Protein AF-A0AAE0QLE2-F1 (afdb_monomer)

Sequence (182 aa):
MTWHEALDECAKKGSHLMSIMNLHERTWVSTQVGHNIFWIGLNDIASEGNWEWSDGNVYYPYLEYWRPGQPDNYNDNEDCGQVDGNSEGRWNDEHCTSQRQYICKRDNPNPPVLCDTANWWEQFGSNCYKLHYTLRKSWISARSECLKEGGDLVSIETAEEEQYVLGLDPSHYDLWLGYSTL

Solvent-accessible surface area (backbone atoms only — not comparable to full-atom values): 10699 Å² total; per-residue (Å²): 72,27,49,68,58,42,39,55,55,19,45,78,69,75,30,26,29,29,69,73,88,47,72,65,54,50,51,48,46,35,72,70,43,52,76,44,51,29,34,36,17,40,29,19,77,92,40,87,92,52,66,38,30,76,71,71,54,83,66,55,78,90,70,66,48,54,35,94,77,43,76,67,42,71,88,81,52,25,38,26,27,29,31,30,17,82,59,66,37,21,29,38,51,33,46,44,78,48,74,39,50,66,42,67,38,61,84,67,92,70,67,76,66,77,47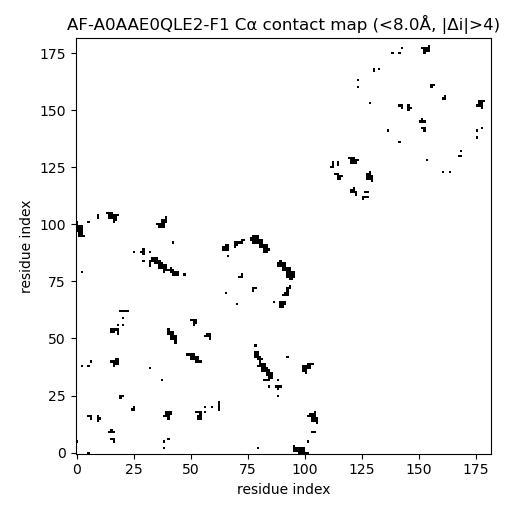,57,55,94,76,60,28,43,71,56,92,72,45,65,46,68,86,81,80,90,65,93,66,55,66,72,57,45,36,55,48,30,46,73,74,76,52,58,45,59,76,77,90,45,74,69,51,44,55,50,59,60,65,70,52,91,77,82,66,96,74,81,62,43,83,68,81,130

Radius of gyration: 23.99 Å; Cα contacts (8 Å, |Δi|>4): 260; chains: 1; bounding box: 46×36×68 Å

Nearest PDB structures (foldseek):
  3kqg-assembly1_B  TM=9.225E-01  e=1.060E-11  Homo sapiens
  5m62-assembly1_A  TM=9.395E-01  e=9.834E-11  Mus musculus
  4zrw-assembly1_A  TM=9.419E-01  e=1.773E-10  Bos taurus
  5k8y-assembly1_B  TM=9.350E-01  e=3.414E-10  Mus musculus
  6jjj-assembly1_F  TM=8.940E-01  e=6.950E-09  Mus musculus

Structure (mmCIF, N/CA/C/O backbone):
data_AF-A0AAE0QLE2-F1
#
_entry.id   AF-A0AAE0QLE2-F1
#
loop_
_atom_site.group_PDB
_atom_site.id
_atom_site.type_symbol
_atom_site.label_atom_id
_atom_site.label_alt_id
_atom_site.label_comp_id
_atom_site.label_asym_id
_atom_site.label_entity_id
_atom_site.label_seq_id
_atom_site.pdbx_PDB_ins_code
_atom_site.Cartn_x
_atom_site.Cartn_y
_atom_site.Cartn_z
_atom_site.occupancy
_atom_site.B_iso_or_equiv
_atom_site.auth_seq_id
_atom_site.auth_comp_id
_atom_site.auth_asym_id
_atom_site.auth_atom_id
_atom_site.pdbx_PDB_model_num
ATOM 1 N N . MET A 1 1 ? 18.228 -6.567 -5.401 1.00 95.12 1 MET A N 1
ATOM 2 C CA . MET A 1 1 ? 17.686 -7.860 -5.858 1.00 95.12 1 MET A CA 1
ATOM 3 C C . MET A 1 1 ? 17.015 -7.641 -7.199 1.00 95.12 1 MET A C 1
ATOM 5 O O . MET A 1 1 ? 16.514 -6.538 -7.429 1.00 95.12 1 MET A O 1
ATOM 9 N N . THR A 1 2 ? 17.036 -8.647 -8.072 1.00 98.75 2 THR A N 1
ATOM 10 C CA . THR A 1 2 ? 16.138 -8.704 -9.236 1.00 98.75 2 THR A CA 1
ATOM 11 C C . THR A 1 2 ? 14.688 -8.796 -8.761 1.00 98.75 2 THR A C 1
ATOM 13 O O . THR A 1 2 ? 14.434 -9.069 -7.582 1.00 98.75 2 THR A O 1
ATOM 16 N N . TRP A 1 3 ? 13.729 -8.569 -9.655 1.00 98.75 3 TRP A N 1
ATOM 17 C CA . TRP A 1 3 ? 12.313 -8.659 -9.296 1.00 98.75 3 TRP A CA 1
ATOM 18 C C . TRP A 1 3 ? 11.933 -10.073 -8.828 1.00 98.75 3 TRP A C 1
ATOM 20 O O . TRP A 1 3 ? 11.324 -10.238 -7.773 1.00 98.75 3 TRP A O 1
ATOM 30 N N . HIS A 1 4 ? 12.401 -11.102 -9.541 1.00 98.75 4 HIS A N 1
ATOM 31 C CA . HIS A 1 4 ? 12.166 -12.508 -9.193 1.00 98.75 4 HIS A CA 1
ATOM 32 C C . HIS A 1 4 ? 12.823 -12.901 -7.858 1.00 98.75 4 HIS A C 1
ATOM 34 O O . HIS A 1 4 ? 12.202 -13.571 -7.039 1.00 98.75 4 HIS A O 1
ATOM 40 N N . GLU A 1 5 ? 14.048 -12.433 -7.588 1.00 98.81 5 GLU A N 1
ATOM 41 C CA . GLU A 1 5 ? 14.698 -12.642 -6.284 1.00 98.81 5 GLU A CA 1
ATOM 42 C C . GLU A 1 5 ? 13.894 -12.000 -5.144 1.00 98.81 5 GLU A C 1
ATOM 44 O O . GLU A 1 5 ? 13.733 -12.596 -4.082 1.00 98.81 5 GLU A O 1
ATOM 49 N N . ALA A 1 6 ? 13.379 -10.786 -5.355 1.00 98.75 6 ALA A N 1
ATOM 50 C CA . ALA A 1 6 ? 12.568 -10.092 -4.361 1.00 98.75 6 ALA A CA 1
ATOM 51 C C . ALA A 1 6 ? 11.218 -10.792 -4.120 1.00 98.75 6 ALA A C 1
ATOM 53 O O . ALA A 1 6 ? 10.787 -10.900 -2.970 1.00 98.75 6 ALA A O 1
ATOM 54 N N . LEU A 1 7 ? 10.587 -11.311 -5.181 1.00 98.62 7 LEU A N 1
ATOM 55 C CA . LEU A 1 7 ? 9.373 -12.126 -5.102 1.00 98.62 7 LEU A CA 1
ATOM 56 C C . LEU A 1 7 ? 9.590 -13.354 -4.205 1.00 98.62 7 LEU A C 1
ATOM 58 O O . LEU A 1 7 ? 8.840 -13.560 -3.246 1.00 98.62 7 LEU A O 1
ATOM 62 N N . ASP A 1 8 ? 10.658 -14.114 -4.461 1.00 98.56 8 ASP A N 1
ATOM 63 C CA . ASP A 1 8 ? 11.021 -15.299 -3.679 1.00 98.56 8 ASP A CA 1
ATOM 64 C C . ASP A 1 8 ? 11.325 -14.956 -2.212 1.00 98.56 8 ASP A C 1
ATOM 66 O O . ASP A 1 8 ? 10.940 -15.688 -1.294 1.00 98.56 8 ASP A O 1
ATOM 70 N N . GLU A 1 9 ? 12.005 -13.836 -1.953 1.00 98.50 9 GLU A N 1
ATOM 71 C CA . GLU A 1 9 ? 12.317 -13.394 -0.591 1.00 98.50 9 GLU A CA 1
ATOM 72 C C . GLU A 1 9 ? 11.073 -12.979 0.203 1.00 98.50 9 GLU A C 1
ATOM 74 O O . GLU A 1 9 ? 10.978 -13.296 1.395 1.00 98.50 9 GLU A O 1
ATOM 79 N N . CYS A 1 10 ? 10.097 -12.320 -0.427 1.00 98.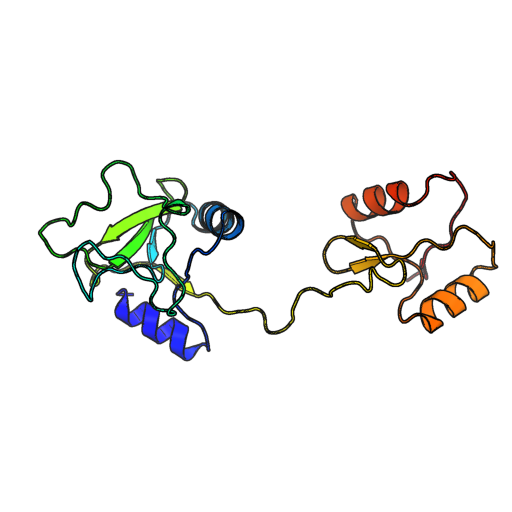50 10 CYS A N 1
ATOM 80 C CA . CYS A 1 10 ? 8.818 -12.041 0.222 1.00 98.50 10 CYS A CA 1
ATOM 81 C C . CYS A 1 10 ? 8.053 -13.340 0.515 1.00 98.50 10 CYS A C 1
ATOM 83 O O . CYS A 1 10 ? 7.562 -13.514 1.639 1.00 98.50 10 CYS A O 1
ATOM 85 N N . ALA A 1 11 ? 8.030 -14.287 -0.429 1.00 98.12 11 ALA A N 1
ATOM 86 C CA . ALA A 1 11 ? 7.369 -15.580 -0.253 1.00 98.12 11 ALA A CA 1
ATOM 87 C C . ALA A 1 11 ? 7.945 -16.368 0.939 1.00 98.12 11 ALA A C 1
ATOM 89 O O . ALA A 1 11 ? 7.193 -16.852 1.790 1.00 98.12 11 ALA A O 1
ATOM 90 N N . LYS A 1 12 ? 9.278 -16.406 1.093 1.00 98.06 12 LYS A N 1
ATOM 91 C CA . LYS A 1 12 ? 9.961 -17.041 2.244 1.00 98.06 12 LYS A CA 1
ATOM 92 C C . LYS A 1 12 ? 9.554 -16.458 3.602 1.00 98.06 12 LYS A C 1
ATOM 94 O O . LYS A 1 12 ? 9.711 -17.124 4.624 1.00 98.06 12 LYS A O 1
ATOM 99 N N . LYS A 1 13 ? 9.042 -15.225 3.635 1.00 95.81 13 LYS A N 1
ATOM 100 C CA . LYS A 1 13 ? 8.588 -14.523 4.850 1.00 95.81 13 LYS A CA 1
ATOM 101 C C . LYS A 1 13 ? 7.077 -14.653 5.091 1.00 95.81 13 LYS A C 1
ATOM 103 O O . LYS A 1 13 ? 6.555 -13.994 5.994 1.00 95.81 13 LYS A O 1
ATOM 108 N N . GLY A 1 14 ? 6.380 -15.487 4.312 1.00 95.62 14 GLY A N 1
ATOM 109 C CA . GLY A 1 14 ? 4.920 -15.613 4.366 1.00 95.62 14 GLY A CA 1
ATOM 110 C C . GLY A 1 14 ? 4.228 -14.322 3.928 1.00 95.62 14 GLY A C 1
ATOM 111 O O . GLY A 1 14 ? 3.314 -13.847 4.599 1.00 95.62 14 GLY A O 1
ATOM 112 N N . SER A 1 15 ? 4.748 -13.700 2.872 1.00 97.56 15 SER A N 1
ATOM 113 C CA . SER A 1 15 ? 4.278 -12.432 2.310 1.00 97.56 15 SER A CA 1
ATOM 114 C C . SER A 1 15 ? 4.430 -12.442 0.788 1.00 97.56 15 SER A C 1
ATOM 116 O O . SER A 1 15 ? 4.961 -13.397 0.228 1.00 97.56 15 SER A O 1
ATOM 118 N N . HIS A 1 16 ? 4.007 -11.374 0.122 1.00 98.56 16 HIS A N 1
ATOM 119 C CA . HIS A 1 16 ? 4.164 -11.187 -1.320 1.00 98.56 16 HIS A CA 1
ATOM 120 C C . HIS A 1 16 ? 4.857 -9.857 -1.609 1.00 98.56 16 HIS A C 1
ATOM 122 O O . HIS A 1 16 ? 4.945 -9.009 -0.720 1.00 98.56 16 HIS A O 1
ATOM 128 N N . LEU A 1 17 ? 5.350 -9.649 -2.832 1.00 98.62 17 LEU A N 1
ATOM 129 C CA . LEU A 1 17 ? 5.678 -8.291 -3.268 1.00 98.62 17 LEU A CA 1
ATOM 130 C C . LEU A 1 17 ? 4.417 -7.422 -3.200 1.00 98.62 17 LEU A C 1
ATOM 132 O O . LEU A 1 17 ? 3.312 -7.893 -3.453 1.00 98.62 17 LEU A O 1
ATOM 136 N N . MET A 1 18 ? 4.579 -6.159 -2.812 1.00 98.31 18 MET A N 1
ATOM 137 C CA . MET A 1 18 ? 3.448 -5.292 -2.502 1.00 98.31 18 MET A CA 1
ATOM 138 C C . MET A 1 18 ? 2.526 -5.075 -3.705 1.00 98.31 18 MET A C 1
ATOM 140 O O . MET A 1 18 ? 2.950 -4.513 -4.712 1.00 98.31 18 MET A O 1
ATOM 144 N N . SER A 1 19 ? 1.252 -5.429 -3.545 1.00 98.25 19 SER A N 1
ATOM 145 C CA . SER A 1 19 ? 0.141 -4.878 -4.321 1.00 98.25 19 SER A CA 1
ATOM 146 C C . SER A 1 19 ? -0.361 -3.568 -3.716 1.00 98.25 19 SER A C 1
ATOM 148 O O . SER A 1 19 ? -0.390 -3.413 -2.489 1.00 98.25 19 SER A O 1
ATOM 150 N N . ILE A 1 20 ? -0.770 -2.625 -4.570 1.00 96.56 20 ILE A N 1
ATOM 151 C CA . ILE A 1 20 ? -1.353 -1.337 -4.163 1.00 96.56 20 ILE A CA 1
ATOM 152 C C . ILE A 1 20 ? -2.853 -1.369 -4.465 1.00 96.56 20 ILE A C 1
ATOM 154 O O . ILE A 1 20 ? -3.281 -1.191 -5.603 1.00 96.56 20 ILE A O 1
ATOM 158 N N . MET A 1 21 ? -3.654 -1.587 -3.424 1.00 94.50 21 MET A N 1
ATOM 159 C CA . MET A 1 21 ? -5.078 -1.926 -3.529 1.00 94.50 21 MET A CA 1
ATOM 160 C C . MET A 1 21 ? -6.022 -0.773 -3.189 1.00 94.50 21 MET A C 1
ATOM 162 O O . MET A 1 21 ? -7.239 -0.906 -3.313 1.00 94.50 21 MET A O 1
ATOM 166 N N . ASN A 1 22 ? -5.492 0.364 -2.739 1.00 89.50 22 ASN A N 1
ATOM 167 C CA . ASN A 1 22 ? -6.272 1.560 -2.437 1.00 89.50 22 ASN A CA 1
ATOM 168 C C . ASN A 1 22 ? -5.382 2.817 -2.357 1.00 89.50 22 ASN A C 1
ATOM 170 O O . ASN A 1 22 ? -4.151 2.752 -2.364 1.00 89.50 22 ASN A O 1
ATOM 174 N N . LEU A 1 23 ? -6.021 3.988 -2.253 1.00 86.69 23 LEU A N 1
ATOM 175 C CA . LEU A 1 23 ? -5.334 5.282 -2.159 1.00 86.69 23 LEU A CA 1
ATOM 176 C C . LEU A 1 23 ? -4.513 5.454 -0.873 1.00 86.69 23 LEU A C 1
ATOM 178 O O . LEU A 1 23 ? -3.542 6.215 -0.878 1.00 86.69 23 LEU A O 1
ATOM 182 N N . HIS A 1 24 ? -4.883 4.765 0.210 1.00 86.50 24 HIS A N 1
ATOM 183 C CA . HIS A 1 24 ? -4.133 4.814 1.461 1.00 86.50 24 HIS A CA 1
ATOM 184 C C . HIS A 1 24 ? -2.786 4.106 1.302 1.00 86.50 24 HIS A C 1
ATOM 186 O O . HIS A 1 24 ? -1.759 4.703 1.596 1.00 86.50 24 HIS A O 1
ATOM 192 N N . GLU A 1 25 ? -2.769 2.899 0.736 1.00 92.31 25 GLU A N 1
ATOM 193 C CA . GLU A 1 25 ? -1.536 2.171 0.419 1.00 92.31 25 GLU A CA 1
ATOM 194 C C . GLU A 1 25 ? -0.654 2.948 -0.561 1.00 92.31 25 GLU A C 1
ATOM 196 O O . GLU A 1 25 ? 0.552 3.053 -0.355 1.00 92.31 25 GLU A O 1
ATOM 201 N N . ARG A 1 26 ? -1.251 3.568 -1.587 1.00 90.56 26 ARG A N 1
ATOM 202 C CA . ARG A 1 26 ? -0.509 4.408 -2.536 1.00 90.56 26 ARG A CA 1
ATOM 203 C C . ARG A 1 26 ? 0.181 5.590 -1.850 1.00 90.56 26 ARG A C 1
ATOM 205 O O . ARG A 1 26 ? 1.351 5.858 -2.103 1.00 90.56 26 ARG A O 1
ATOM 212 N N . THR A 1 27 ? -0.542 6.282 -0.971 1.00 90.00 27 THR A N 1
ATOM 213 C CA . THR A 1 27 ? 0.004 7.399 -0.181 1.00 90.00 27 THR A CA 1
ATOM 214 C C . THR A 1 27 ? 1.035 6.912 0.837 1.00 90.00 27 THR A C 1
ATOM 216 O O . THR A 1 27 ? 2.044 7.568 1.070 1.00 90.00 27 THR A O 1
ATOM 219 N N . TRP A 1 28 ? 0.824 5.737 1.429 1.00 93.44 28 TRP A N 1
ATOM 220 C CA . TRP A 1 28 ? 1.794 5.130 2.329 1.00 93.44 28 TRP A CA 1
ATOM 221 C C . TRP A 1 28 ? 3.122 4.901 1.605 1.00 93.44 28 TRP A C 1
ATOM 223 O O . TRP A 1 28 ? 4.148 5.359 2.100 1.00 93.44 28 TRP A O 1
ATOM 233 N N . VAL A 1 29 ? 3.109 4.321 0.397 1.00 95.44 29 VAL A N 1
ATOM 234 C CA . VAL A 1 29 ? 4.327 4.117 -0.406 1.00 95.44 29 VAL A CA 1
ATOM 235 C C . VAL A 1 29 ? 5.095 5.425 -0.580 1.00 95.44 29 VAL A C 1
ATOM 237 O O . VAL A 1 29 ? 6.277 5.464 -0.244 1.00 95.44 29 VAL A O 1
ATOM 240 N N . SER A 1 30 ? 4.444 6.509 -1.021 1.00 91.50 30 SER A N 1
ATOM 241 C CA . SER A 1 30 ? 5.130 7.790 -1.258 1.00 91.50 30 SER A CA 1
ATOM 242 C C . SER A 1 30 ? 5.794 8.360 0.002 1.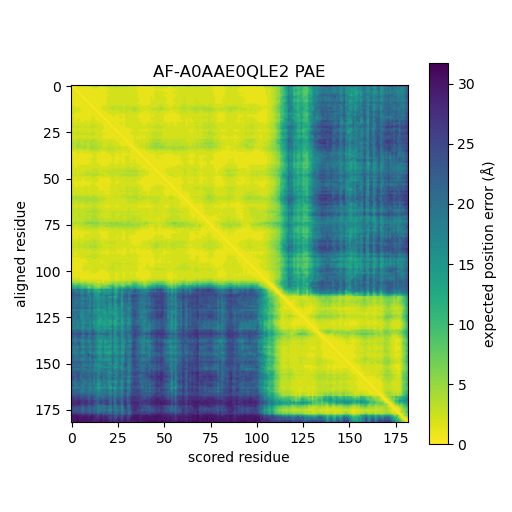00 91.50 30 SER A C 1
ATOM 244 O O . SER A 1 30 ? 6.836 9.004 -0.094 1.00 91.50 30 SER A O 1
ATOM 246 N N . THR A 1 31 ? 5.255 8.065 1.190 1.00 92.62 31 THR A N 1
ATOM 247 C CA . THR A 1 31 ? 5.851 8.485 2.471 1.00 92.62 31 THR A CA 1
ATOM 248 C C . THR A 1 31 ? 7.028 7.621 2.930 1.00 92.62 31 THR A C 1
ATOM 250 O O . THR A 1 31 ? 7.853 8.096 3.707 1.00 92.62 31 THR A O 1
ATOM 253 N N . GLN A 1 32 ? 7.121 6.367 2.474 1.00 94.00 32 GLN A N 1
ATOM 254 C CA . GLN A 1 32 ? 8.140 5.419 2.940 1.00 94.00 32 GLN A CA 1
ATOM 255 C C . GLN A 1 32 ? 9.364 5.335 2.023 1.00 94.00 32 GLN A C 1
ATOM 257 O O . GLN A 1 32 ? 10.463 5.038 2.490 1.00 94.00 32 GLN A O 1
ATOM 262 N N . VAL A 1 33 ? 9.198 5.571 0.718 1.00 95.19 33 VAL A N 1
ATOM 263 C CA . VAL A 1 33 ? 10.262 5.295 -0.266 1.00 95.19 33 VAL A CA 1
ATOM 264 C C . VAL A 1 33 ? 11.371 6.353 -0.313 1.00 95.19 33 VAL A C 1
ATOM 266 O O . VAL A 1 33 ? 12.467 6.074 -0.808 1.00 95.19 33 VAL A O 1
ATOM 269 N N . GLY A 1 34 ? 11.134 7.554 0.228 1.00 94.94 34 GLY A N 1
ATOM 270 C CA . GLY A 1 34 ? 12.105 8.651 0.198 1.00 94.94 34 GLY A CA 1
ATOM 271 C C . GLY A 1 34 ? 12.559 8.964 -1.233 1.00 94.94 34 GLY A C 1
ATOM 272 O O . GLY A 1 34 ? 11.730 9.221 -2.093 1.00 94.94 34 GLY A O 1
ATOM 273 N N . HIS A 1 35 ? 13.869 8.905 -1.492 1.00 95.75 35 HIS A N 1
ATOM 274 C CA . HIS A 1 35 ? 14.471 9.109 -2.822 1.00 95.75 35 HIS A CA 1
ATOM 275 C C . HIS A 1 35 ? 14.905 7.805 -3.516 1.00 95.75 35 HIS A C 1
ATOM 277 O O . HIS A 1 35 ? 15.617 7.847 -4.521 1.00 95.75 35 HIS A O 1
ATOM 283 N N . ASN A 1 36 ? 14.536 6.648 -2.965 1.00 97.88 36 ASN A N 1
ATOM 284 C CA . ASN A 1 36 ? 14.970 5.349 -3.471 1.00 97.88 36 ASN A CA 1
ATOM 285 C C . ASN A 1 36 ? 13.919 4.713 -4.392 1.00 97.88 36 ASN A C 1
ATOM 287 O O . ASN A 1 36 ? 12.773 5.158 -4.458 1.00 97.88 36 ASN A O 1
ATOM 291 N N . ILE A 1 37 ? 14.320 3.645 -5.084 1.00 98.31 37 ILE A N 1
ATOM 292 C CA . ILE A 1 37 ? 13.478 2.899 -6.024 1.00 98.31 37 ILE A CA 1
ATOM 293 C C . ILE A 1 37 ? 13.262 1.482 -5.492 1.00 98.31 37 ILE A C 1
ATOM 295 O O . ILE A 1 37 ? 14.225 0.801 -5.116 1.00 98.31 37 ILE A O 1
ATOM 299 N N . PHE A 1 38 ? 12.006 1.037 -5.474 1.00 98.75 38 PHE A N 1
ATOM 300 C CA . PHE A 1 38 ? 11.627 -0.266 -4.933 1.00 98.75 38 PHE A CA 1
ATOM 301 C C . PHE A 1 38 ? 10.803 -1.083 -5.921 1.00 98.75 38 PHE A C 1
ATOM 303 O O . PHE A 1 38 ? 9.892 -0.557 -6.552 1.00 98.75 38 PHE A O 1
ATOM 310 N N . TRP A 1 39 ? 11.057 -2.388 -5.975 1.00 98.88 39 TRP A N 1
ATOM 311 C CA . TRP A 1 39 ? 10.152 -3.348 -6.590 1.00 98.88 39 TRP A CA 1
ATOM 312 C C . TRP A 1 39 ? 8.833 -3.444 -5.824 1.00 98.88 39 TRP A C 1
ATOM 314 O O . TRP A 1 39 ? 8.815 -3.503 -4.587 1.00 98.88 39 TRP A O 1
ATOM 324 N N . ILE A 1 40 ? 7.750 -3.514 -6.594 1.00 98.75 40 ILE A N 1
ATOM 325 C CA . ILE A 1 40 ? 6.396 -3.865 -6.161 1.00 98.75 40 ILE A CA 1
ATOM 326 C C . ILE A 1 40 ? 5.933 -5.105 -6.935 1.00 98.75 40 ILE A C 1
ATOM 328 O O . ILE A 1 40 ? 6.626 -5.580 -7.829 1.00 98.75 40 ILE A O 1
ATOM 332 N N . GLY A 1 41 ? 4.775 -5.664 -6.589 1.00 98.69 41 GLY A N 1
ATOM 333 C CA . GLY A 1 41 ? 4.277 -6.901 -7.203 1.00 98.69 41 GLY A CA 1
ATOM 334 C C . GLY A 1 41 ? 3.709 -6.731 -8.613 1.00 98.69 41 GLY A C 1
ATOM 335 O O . GLY A 1 41 ? 3.189 -7.697 -9.159 1.00 98.69 41 GLY A O 1
ATOM 336 N N . LEU A 1 42 ? 3.749 -5.520 -9.170 1.00 98.75 42 LEU A N 1
ATOM 337 C CA . LEU A 1 42 ? 3.177 -5.190 -10.472 1.00 98.75 42 LEU A CA 1
ATOM 338 C C . LEU A 1 42 ? 4.064 -5.748 -11.589 1.00 98.75 42 LEU A C 1
ATOM 340 O O . LEU A 1 42 ? 5.281 -5.587 -11.520 1.00 98.75 42 LEU A O 1
ATOM 344 N N . ASN A 1 43 ? 3.477 -6.400 -12.586 1.00 98.75 43 ASN A N 1
ATOM 345 C CA . ASN A 1 43 ? 4.194 -6.974 -13.727 1.00 98.75 43 ASN A CA 1
ATOM 346 C C . ASN A 1 43 ? 3.240 -7.215 -14.906 1.00 98.75 43 ASN A C 1
ATOM 348 O O . ASN A 1 43 ? 2.035 -7.317 -14.689 1.00 98.75 43 ASN A O 1
ATOM 352 N N . ASP A 1 44 ? 3.768 -7.355 -16.111 1.00 98.50 44 ASP A N 1
ATOM 353 C CA . ASP A 1 44 ? 3.044 -7.797 -17.311 1.00 98.50 44 ASP A CA 1
ATOM 354 C C . ASP A 1 44 ? 3.800 -8.914 -18.063 1.00 98.50 44 ASP A C 1
ATOM 356 O O . ASP A 1 44 ? 3.539 -9.199 -19.229 1.00 98.50 44 ASP A O 1
ATOM 360 N N . ILE A 1 45 ? 4.652 -9.652 -17.336 1.00 98.38 45 ILE A N 1
ATOM 361 C CA . ILE A 1 45 ? 5.474 -10.786 -17.807 1.00 98.38 45 ILE A CA 1
ATOM 362 C C . ILE A 1 45 ? 4.667 -11.808 -18.624 1.00 98.38 45 ILE A C 1
ATOM 364 O O . ILE A 1 45 ? 5.175 -12.411 -19.572 1.00 98.38 45 ILE A O 1
ATOM 368 N N . ALA A 1 46 ? 3.418 -12.070 -18.230 1.00 97.50 46 ALA A N 1
ATOM 369 C CA . ALA A 1 46 ? 2.569 -13.049 -18.905 1.00 97.50 46 ALA A CA 1
ATOM 370 C C . ALA A 1 46 ? 2.084 -12.564 -20.282 1.00 97.50 46 ALA A C 1
ATOM 372 O O . ALA A 1 46 ? 1.854 -13.379 -21.181 1.00 97.50 46 ALA A O 1
ATOM 373 N N . SER A 1 47 ? 1.884 -11.256 -20.435 1.00 97.38 47 SER A N 1
ATOM 374 C CA . SER A 1 47 ? 1.425 -10.627 -21.664 1.00 97.38 47 SER A CA 1
ATOM 375 C C . SER A 1 47 ? 1.656 -9.122 -21.597 1.00 97.38 47 SER A C 1
ATOM 377 O O . SER A 1 47 ? 0.918 -8.430 -20.902 1.00 97.38 47 SER A O 1
ATOM 379 N N . GLU A 1 48 ? 2.556 -8.637 -22.445 1.00 97.44 48 GLU A N 1
ATOM 380 C CA . GLU A 1 48 ? 2.834 -7.216 -22.667 1.00 97.44 48 GLU A CA 1
ATOM 381 C C . GLU A 1 48 ? 1.570 -6.338 -22.651 1.00 97.44 48 GLU A C 1
ATOM 383 O O . GLU A 1 48 ? 0.591 -6.615 -23.362 1.00 97.44 48 GLU A O 1
ATOM 388 N N . GLY A 1 49 ? 1.594 -5.284 -21.834 1.00 95.56 49 GLY A N 1
ATOM 389 C CA . GLY A 1 49 ? 0.506 -4.321 -21.671 1.00 95.56 49 GLY A CA 1
ATOM 390 C C . GLY A 1 49 ? -0.672 -4.803 -20.815 1.00 95.56 49 GLY A C 1
ATOM 391 O O . GLY A 1 49 ? -1.572 -4.009 -20.526 1.00 95.56 49 GLY A O 1
ATOM 392 N N . ASN A 1 50 ? -0.687 -6.068 -20.379 1.00 97.12 50 ASN A N 1
ATOM 393 C CA . ASN A 1 50 ? -1.682 -6.610 -19.453 1.00 97.12 50 ASN A CA 1
ATOM 394 C C . ASN A 1 50 ? -1.092 -6.724 -18.043 1.00 97.12 50 ASN A C 1
ATOM 396 O O . ASN A 1 50 ? -0.643 -7.783 -17.613 1.00 97.12 50 ASN A O 1
ATOM 400 N N . TRP A 1 51 ? -1.146 -5.609 -17.319 1.00 98.19 51 TRP A N 1
ATOM 401 C CA . TRP A 1 51 ? -0.616 -5.485 -15.965 1.00 98.19 51 TRP A CA 1
ATOM 40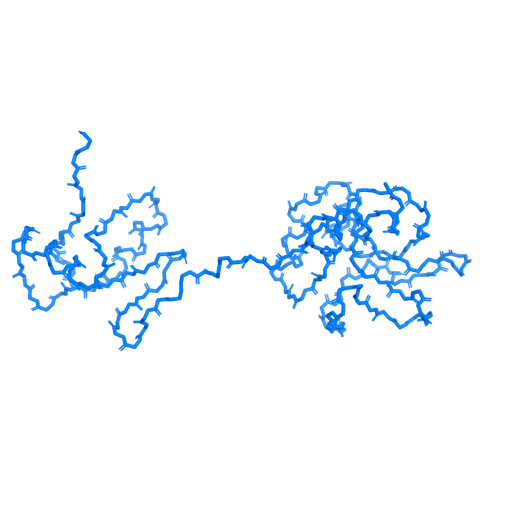2 C C . TRP A 1 51 ? -1.409 -6.283 -14.921 1.00 98.19 51 TRP A C 1
ATOM 404 O O . TRP A 1 51 ? -2.633 -6.169 -14.813 1.00 98.19 51 TRP A O 1
ATOM 414 N N . GLU A 1 52 ? -0.689 -7.031 -14.089 1.00 98.38 52 GLU A N 1
ATOM 415 C CA . GLU A 1 52 ? -1.223 -7.838 -12.995 1.00 98.38 52 GLU A CA 1
ATOM 416 C C . GLU A 1 52 ? -0.354 -7.772 -11.727 1.00 98.38 52 GLU A C 1
ATOM 418 O O . GLU A 1 52 ? 0.826 -7.410 -11.749 1.00 98.38 52 GLU A O 1
ATOM 423 N N . TRP A 1 53 ? -0.955 -8.119 -10.586 1.00 98.62 53 TRP A N 1
ATOM 424 C CA . TRP A 1 53 ? -0.247 -8.244 -9.314 1.00 98.62 53 TRP A CA 1
ATOM 425 C C . TRP A 1 53 ? 0.178 -9.694 -9.075 1.00 98.62 53 TRP A C 1
ATOM 427 O O . TRP A 1 53 ? -0.634 -10.614 -9.159 1.00 98.62 53 TRP A O 1
ATOM 437 N N . SER A 1 54 ? 1.435 -9.901 -8.687 1.00 98.50 54 SER A N 1
ATOM 438 C CA . SER A 1 54 ? 2.008 -11.231 -8.438 1.00 98.50 54 SER A CA 1
ATOM 439 C C . SER A 1 54 ? 1.412 -11.981 -7.240 1.00 98.50 54 SER A C 1
ATOM 441 O O . SER A 1 54 ? 1.629 -13.183 -7.091 1.00 98.50 54 SER A O 1
ATOM 443 N N . ASP A 1 55 ? 0.651 -11.297 -6.384 1.00 97.62 55 ASP A N 1
ATOM 444 C CA . ASP A 1 55 ? -0.111 -11.894 -5.282 1.00 97.62 55 ASP A CA 1
ATOM 445 C C . ASP A 1 55 ? -1.529 -12.338 -5.692 1.00 97.62 55 ASP A C 1
ATOM 447 O O . ASP A 1 55 ? -2.277 -12.857 -4.863 1.00 97.62 55 ASP A O 1
ATOM 451 N N . GLY A 1 56 ? -1.900 -12.158 -6.965 1.00 97.31 56 GLY A N 1
ATOM 452 C CA . GLY A 1 56 ? -3.208 -12.520 -7.509 1.00 97.31 56 GLY A CA 1
ATOM 453 C C . GLY A 1 56 ? -4.321 -11.518 -7.200 1.00 97.31 56 GLY A C 1
ATOM 454 O O . GLY A 1 56 ? -5.480 -11.780 -7.530 1.00 97.31 56 GLY A O 1
ATOM 455 N N . ASN A 1 57 ? -4.011 -10.376 -6.576 1.00 96.81 57 ASN A N 1
ATOM 456 C CA . ASN A 1 57 ? -4.994 -9.319 -6.395 1.00 96.81 57 ASN A CA 1
ATOM 457 C C . ASN A 1 57 ? -5.410 -8.688 -7.730 1.00 96.81 57 ASN A C 1
ATOM 459 O O . ASN A 1 57 ? -4.654 -8.630 -8.699 1.00 96.81 57 ASN A O 1
ATOM 463 N N . VAL A 1 58 ? -6.635 -8.159 -7.763 1.00 95.62 58 VAL A N 1
ATOM 464 C CA . VAL A 1 58 ? -7.190 -7.516 -8.960 1.00 95.62 58 VAL A CA 1
ATOM 465 C C . VAL A 1 58 ? -6.436 -6.220 -9.268 1.00 95.62 58 VAL A C 1
ATOM 467 O O . VAL A 1 58 ? -6.331 -5.336 -8.415 1.00 95.62 58 VAL A O 1
ATOM 470 N N . TYR A 1 59 ? -5.957 -6.079 -10.504 1.00 95.81 59 TYR A N 1
ATOM 471 C CA . TYR A 1 59 ? -5.449 -4.809 -11.012 1.00 95.81 59 TYR A CA 1
ATOM 472 C C . TYR A 1 59 ? -6.612 -3.864 -11.333 1.00 95.81 59 TYR A C 1
ATOM 474 O O . TYR A 1 59 ? -7.500 -4.189 -12.123 1.00 95.81 59 TYR A O 1
ATOM 482 N N . TYR A 1 60 ? -6.620 -2.689 -10.705 1.00 91.75 60 TYR A N 1
ATOM 483 C CA . TYR A 1 60 ? -7.658 -1.679 -10.890 1.00 91.75 60 TYR A CA 1
ATOM 484 C C . TYR A 1 60 ? -7.087 -0.455 -11.618 1.00 91.75 60 TYR A C 1
ATOM 486 O O . TYR A 1 60 ? -6.377 0.327 -10.982 1.00 91.75 60 TYR A O 1
ATOM 494 N N . PRO A 1 61 ? -7.456 -0.207 -12.891 1.00 89.88 61 PRO A N 1
ATOM 495 C CA . PRO A 1 61 ? -6.896 0.900 -13.673 1.00 89.88 61 PRO A CA 1
ATOM 496 C C . PRO A 1 61 ? -7.059 2.289 -13.035 1.00 89.88 61 PRO A C 1
ATOM 498 O O . PRO A 1 61 ? -6.226 3.171 -13.188 1.00 89.88 61 PRO A O 1
ATOM 501 N N . TYR A 1 62 ? -8.111 2.507 -12.238 1.00 87.69 62 TYR A N 1
ATOM 502 C CA . TYR A 1 62 ? -8.315 3.794 -11.558 1.00 87.69 62 TYR A CA 1
ATOM 503 C C . TYR A 1 62 ? -7.318 4.061 -10.410 1.00 87.69 62 TYR A C 1
ATOM 505 O O . TYR A 1 62 ? -7.243 5.191 -9.921 1.00 87.69 62 TYR A O 1
ATOM 513 N N . LEU A 1 63 ? -6.590 3.040 -9.938 1.00 91.00 63 LEU A N 1
ATOM 514 C CA . LEU A 1 63 ? -5.536 3.181 -8.926 1.00 91.00 63 LEU A CA 1
ATOM 515 C C . LEU A 1 63 ? -4.160 3.452 -9.533 1.00 91.00 63 LEU A C 1
ATOM 517 O O . LEU A 1 63 ? -3.240 3.771 -8.772 1.00 91.00 63 LEU A O 1
ATOM 521 N N . GLU A 1 64 ? -4.040 3.365 -10.860 1.00 94.69 64 GLU A N 1
ATOM 522 C CA . GLU A 1 64 ? -2.802 3.603 -11.588 1.00 94.69 64 GLU A CA 1
ATOM 523 C C . GLU A 1 64 ? -2.104 4.881 -11.143 1.00 94.69 64 GLU A C 1
ATOM 525 O O . GLU A 1 64 ? -2.719 5.913 -10.835 1.00 94.69 64 GLU A O 1
ATOM 530 N N . TYR A 1 65 ? -0.781 4.788 -11.075 1.00 97.00 65 TYR A N 1
ATOM 531 C CA . TYR A 1 65 ? 0.054 5.894 -10.642 1.00 97.00 65 TYR A CA 1
ATOM 532 C C . TYR A 1 65 ? 1.377 5.940 -11.390 1.00 97.00 65 TYR A C 1
ATOM 534 O O . TYR A 1 65 ? 2.417 6.249 -10.816 1.00 97.00 65 TYR A O 1
ATOM 542 N N . TRP A 1 66 ? 1.332 5.630 -12.681 1.00 98.06 66 TRP A N 1
ATOM 543 C CA . TRP A 1 66 ? 2.472 5.723 -13.580 1.00 98.06 66 TRP A CA 1
ATOM 544 C C . TRP A 1 66 ? 3.083 7.125 -13.598 1.00 98.06 66 TRP A C 1
ATOM 546 O O . TRP A 1 66 ? 2.402 8.150 -13.459 1.00 98.06 66 TRP A O 1
ATOM 556 N N . ARG A 1 67 ? 4.403 7.179 -13.762 1.00 97.69 67 ARG A N 1
ATOM 557 C CA . ARG A 1 67 ? 5.109 8.419 -14.086 1.00 97.69 67 ARG A CA 1
ATOM 558 C C . ARG A 1 67 ? 4.645 8.917 -15.459 1.00 97.69 67 ARG A C 1
ATOM 560 O O . ARG A 1 67 ? 4.255 8.110 -16.298 1.00 97.69 67 ARG A O 1
ATOM 567 N N . PRO A 1 68 ? 4.693 10.233 -15.726 1.00 97.38 68 PRO A N 1
ATOM 568 C CA . PRO A 1 68 ? 4.426 10.734 -17.067 1.00 97.38 68 PRO A CA 1
ATOM 569 C C . PRO A 1 68 ? 5.318 10.032 -18.097 1.00 97.38 68 PRO A C 1
ATOM 571 O O . PRO A 1 68 ? 6.539 10.071 -17.968 1.00 97.38 68 PRO A O 1
ATOM 574 N N . GLY A 1 69 ? 4.698 9.413 -19.101 1.00 96.69 69 GLY A N 1
ATOM 575 C CA . GLY A 1 69 ? 5.391 8.651 -20.139 1.00 96.69 69 GLY A CA 1
ATOM 576 C C . GLY A 1 69 ? 5.480 7.148 -19.886 1.00 96.69 69 GLY A C 1
ATOM 577 O O . GLY A 1 69 ? 5.839 6.459 -20.823 1.00 96.69 69 GLY A O 1
ATOM 578 N N . GLN A 1 70 ? 5.107 6.663 -18.695 1.00 97.75 70 GLN A N 1
ATOM 579 C CA . GLN A 1 70 ? 5.128 5.240 -18.353 1.00 97.75 70 GLN A CA 1
ATOM 580 C C . GLN A 1 70 ? 3.741 4.578 -18.428 1.00 97.75 70 GLN A C 1
ATOM 582 O O . GLN A 1 70 ? 2.733 5.276 -18.248 1.00 97.75 70 GLN A O 1
ATOM 587 N N . PRO A 1 71 ? 3.679 3.247 -18.625 1.00 97.31 71 PRO A N 1
ATOM 588 C CA . PRO A 1 71 ? 4.804 2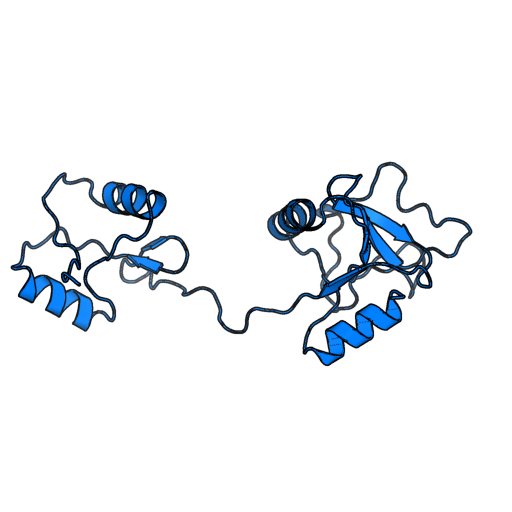.365 -18.975 1.00 97.31 71 PRO A CA 1
ATOM 589 C C . PRO A 1 71 ? 5.286 2.585 -20.421 1.00 97.31 71 PRO A C 1
ATOM 591 O O . PRO A 1 71 ? 4.465 2.885 -21.294 1.00 97.31 71 PRO A O 1
ATOM 594 N N . ASP A 1 72 ? 6.595 2.508 -20.664 1.00 97.38 72 ASP A N 1
ATOM 595 C CA . ASP A 1 72 ? 7.231 2.818 -21.957 1.00 97.38 72 ASP A CA 1
ATOM 596 C C . ASP A 1 72 ? 7.885 1.612 -22.640 1.00 97.38 72 ASP A C 1
ATOM 598 O O . ASP A 1 72 ? 8.269 1.714 -23.812 1.00 97.38 72 ASP A O 1
ATOM 602 N N . ASN A 1 73 ? 7.939 0.480 -21.939 1.00 97.00 73 ASN A N 1
ATOM 603 C CA . ASN A 1 73 ? 8.540 -0.771 -22.352 1.00 97.00 73 ASN A CA 1
ATOM 604 C C . ASN A 1 73 ? 9.917 -0.588 -23.009 1.00 97.00 73 ASN A C 1
ATOM 606 O O . ASN A 1 73 ? 10.149 -0.971 -24.164 1.00 97.00 73 ASN A O 1
ATOM 610 N N . TYR A 1 74 ? 10.853 0.059 -22.311 1.00 96.00 74 TYR A N 1
ATOM 611 C CA . TYR A 1 74 ? 12.132 0.423 -22.909 1.00 96.00 74 TYR A CA 1
ATOM 612 C C . TYR A 1 74 ? 12.927 -0.792 -23.439 1.00 96.00 74 TYR A C 1
ATOM 614 O O . TYR A 1 74 ? 13.417 -1.646 -22.694 1.00 96.00 74 TYR A O 1
ATOM 622 N N . ASN A 1 75 ? 13.169 -0.794 -24.757 1.00 95.44 75 ASN A N 1
ATOM 623 C CA . ASN A 1 75 ? 13.761 -1.895 -25.538 1.00 95.44 75 ASN A CA 1
ATOM 624 C C . ASN A 1 75 ? 12.915 -3.179 -25.605 1.00 95.44 75 ASN A C 1
ATOM 626 O O . ASN A 1 75 ? 13.496 -4.252 -25.786 1.00 95.44 75 ASN A O 1
ATOM 630 N N . ASP A 1 76 ? 11.591 -3.074 -25.486 1.00 95.31 76 ASP A N 1
ATOM 631 C CA . ASP A 1 76 ? 10.662 -4.209 -25.548 1.00 95.31 76 ASP A CA 1
ATOM 632 C C . ASP A 1 76 ? 11.009 -5.303 -24.504 1.00 95.31 76 ASP A C 1
ATOM 634 O O . ASP A 1 76 ? 11.038 -6.493 -24.830 1.00 95.31 76 ASP A O 1
ATOM 638 N N . ASN A 1 77 ? 11.415 -4.900 -23.289 1.00 96.25 77 ASN A N 1
ATOM 639 C CA . ASN A 1 77 ? 11.928 -5.799 -22.244 1.00 96.25 77 ASN A CA 1
ATOM 640 C C . ASN A 1 77 ? 11.764 -5.254 -20.801 1.00 96.25 77 ASN A C 1
ATOM 642 O O . ASN A 1 77 ? 12.580 -5.563 -19.922 1.00 96.25 77 ASN A O 1
ATOM 646 N N . GLU A 1 78 ? 10.770 -4.403 -20.543 1.00 98.00 78 GLU A N 1
ATOM 647 C CA . GLU A 1 78 ? 10.474 -3.879 -19.203 1.00 98.00 78 GLU A CA 1
ATOM 648 C C . GLU A 1 78 ? 9.187 -4.464 -18.626 1.00 98.00 78 GLU A C 1
ATOM 650 O O . GLU A 1 78 ? 8.162 -3.808 -18.583 1.00 98.00 78 GLU A O 1
ATOM 655 N N . ASP A 1 79 ? 9.259 -5.690 -18.106 1.00 98.56 79 ASP A N 1
ATOM 656 C CA . ASP A 1 79 ? 8.043 -6.397 -17.675 1.00 98.56 79 ASP A CA 1
ATOM 657 C C . ASP A 1 79 ? 7.710 -6.258 -16.171 1.00 98.56 79 ASP A C 1
ATOM 659 O O . ASP A 1 79 ? 6.789 -6.896 -15.649 1.00 98.56 79 ASP A O 1
ATOM 663 N N . CYS A 1 80 ? 8.512 -5.504 -15.406 1.00 98.81 80 CYS A N 1
ATOM 664 C CA . CYS A 1 80 ? 8.436 -5.466 -13.941 1.00 98.81 80 CYS A CA 1
ATOM 665 C C . CYS A 1 80 ? 8.240 -4.053 -13.386 1.00 98.81 80 CYS A C 1
ATOM 667 O O . CYS A 1 80 ? 9.048 -3.157 -13.604 1.00 98.81 80 CYS A O 1
ATOM 669 N N . GLY A 1 81 ? 7.206 -3.861 -12.568 1.00 98.56 81 GLY A N 1
ATOM 670 C CA . GLY A 1 81 ? 6.868 -2.571 -11.978 1.00 98.56 81 GLY A CA 1
ATOM 671 C C . GLY A 1 81 ? 7.701 -2.213 -10.743 1.00 98.56 81 GLY A C 1
ATOM 672 O O . GLY A 1 81 ? 7.820 -2.980 -9.781 1.00 98.56 81 GLY A O 1
ATOM 673 N N . GLN A 1 82 ? 8.215 -0.986 -10.726 1.00 98.62 82 GLN A N 1
ATOM 674 C CA . GLN A 1 82 ? 8.881 -0.341 -9.594 1.00 98.62 82 GLN A CA 1
ATOM 675 C C . GLN A 1 82 ? 8.181 0.964 -9.199 1.00 98.62 82 GLN A C 1
ATOM 677 O O . GLN A 1 82 ? 7.532 1.616 -10.012 1.00 98.62 82 GLN A O 1
ATOM 682 N N . VAL A 1 83 ? 8.359 1.379 -7.946 1.00 98.44 83 VAL A N 1
ATOM 683 C CA . VAL A 1 83 ? 7.998 2.716 -7.449 1.00 98.44 83 VAL A CA 1
ATOM 684 C C . VAL A 1 83 ? 9.253 3.579 -7.364 1.00 98.44 83 VAL A C 1
ATOM 686 O O . VAL A 1 83 ? 10.266 3.144 -6.814 1.00 98.44 83 VAL A O 1
ATOM 689 N N . ASP A 1 84 ? 9.192 4.805 -7.883 1.00 97.88 84 ASP A N 1
ATOM 690 C CA . ASP A 1 84 ? 10.299 5.766 -7.852 1.00 97.88 84 ASP A CA 1
ATOM 691 C C . ASP A 1 84 ? 10.034 6.882 -6.835 1.00 97.88 84 ASP A C 1
ATOM 693 O O . ASP A 1 84 ? 9.150 7.728 -7.013 1.00 97.88 84 ASP A O 1
ATOM 697 N N . GLY A 1 85 ? 10.832 6.910 -5.767 1.00 96.44 85 GLY A N 1
ATOM 698 C CA . GLY A 1 85 ? 10.747 7.927 -4.726 1.00 96.44 85 GLY A CA 1
ATOM 699 C C . GLY A 1 85 ? 11.040 9.351 -5.207 1.00 96.44 85 GLY A C 1
ATOM 700 O O . GLY A 1 85 ? 10.391 10.291 -4.750 1.00 96.44 85 GLY A O 1
ATOM 701 N N . ASN A 1 86 ? 11.911 9.537 -6.208 1.00 96.38 86 ASN A N 1
ATOM 702 C CA . ASN A 1 86 ? 12.147 10.867 -6.795 1.00 96.38 86 ASN A CA 1
ATOM 703 C C . ASN A 1 86 ? 10.949 11.383 -7.600 1.00 96.38 86 ASN A C 1
ATOM 705 O O . ASN A 1 86 ? 10.880 12.570 -7.912 1.00 96.38 86 ASN A O 1
ATOM 709 N N . SER A 1 87 ? 10.001 10.498 -7.901 1.00 96.94 87 SER A N 1
ATOM 710 C CA . SER A 1 87 ? 8.764 10.799 -8.609 1.00 96.94 87 SER A CA 1
ATOM 711 C C . SER A 1 87 ? 7.535 10.683 -7.699 1.00 96.94 87 SER A C 1
ATOM 713 O O . SER A 1 87 ? 6.437 10.417 -8.189 1.00 96.94 87 SER A O 1
ATOM 715 N N . GLU A 1 88 ? 7.706 10.890 -6.387 1.00 95.19 88 GLU A N 1
ATOM 716 C CA . GLU A 1 88 ? 6.641 10.841 -5.369 1.00 95.19 88 GLU A CA 1
ATOM 717 C C . GLU A 1 88 ? 5.961 9.461 -5.266 1.00 95.19 88 GLU A C 1
ATOM 719 O O . GLU A 1 88 ? 4.763 9.363 -5.000 1.00 95.19 88 GLU A O 1
ATOM 724 N N . GLY A 1 89 ? 6.711 8.379 -5.510 1.00 96.44 89 GLY A N 1
ATOM 725 C CA . GLY A 1 89 ? 6.200 7.005 -5.480 1.00 96.44 89 GLY A CA 1
ATOM 726 C C . GLY A 1 89 ? 5.423 6.593 -6.735 1.00 96.44 89 GLY A C 1
ATOM 727 O O . GLY A 1 89 ? 4.743 5.566 -6.712 1.00 96.44 89 GLY A O 1
ATOM 728 N N . ARG A 1 90 ? 5.500 7.379 -7.819 1.00 98.12 90 ARG A N 1
ATOM 729 C CA . ARG A 1 90 ? 4.934 7.001 -9.122 1.00 98.12 90 ARG A CA 1
ATOM 730 C C . ARG A 1 90 ? 5.650 5.792 -9.722 1.00 98.12 90 ARG A C 1
ATOM 732 O O . ARG A 1 90 ? 6.821 5.542 -9.435 1.00 98.12 90 ARG A O 1
ATOM 739 N N . TRP A 1 91 ? 4.921 5.051 -10.544 1.00 98.44 91 TRP A N 1
ATOM 740 C CA . TRP A 1 91 ? 5.332 3.758 -11.073 1.00 98.44 91 TRP A CA 1
ATOM 741 C C . TRP A 1 91 ? 6.126 3.893 -12.371 1.00 98.44 91 TRP A C 1
ATOM 743 O O . TRP A 1 91 ? 5.942 4.843 -13.134 1.00 98.44 91 TRP A O 1
ATOM 753 N N . ASN A 1 92 ? 6.997 2.925 -12.605 1.00 98.50 92 ASN A N 1
ATOM 754 C CA . ASN A 1 92 ? 7.802 2.748 -13.807 1.00 98.50 92 ASN A CA 1
ATOM 755 C C . ASN A 1 92 ? 7.874 1.243 -14.053 1.00 98.50 92 ASN A C 1
ATOM 757 O O . ASN A 1 92 ? 8.053 0.492 -13.097 1.00 98.50 92 ASN A O 1
ATOM 761 N N . ASP A 1 93 ? 7.714 0.803 -15.280 1.00 98.38 93 ASP A N 1
ATOM 762 C CA . ASP A 1 93 ? 8.116 -0.523 -15.727 1.00 98.38 93 ASP A CA 1
ATOM 763 C C . ASP A 1 93 ? 9.636 -0.558 -15.898 1.00 98.38 93 ASP A C 1
ATOM 765 O O . ASP A 1 93 ? 10.274 0.473 -16.059 1.00 98.38 93 ASP A O 1
ATOM 769 N N . GLU A 1 94 ? 10.271 -1.699 -15.673 1.00 98.50 94 GLU A N 1
ATOM 770 C CA . GLU A 1 94 ? 11.726 -1.808 -15.696 1.00 98.50 94 GLU A CA 1
ATOM 771 C C . GLU A 1 94 ? 12.154 -3.242 -16.009 1.00 98.50 94 GLU A C 1
ATOM 773 O O . GLU A 1 94 ? 11.463 -4.205 -15.666 1.00 98.50 94 GLU A O 1
ATOM 778 N N . HIS A 1 95 ? 13.345 -3.394 -16.598 1.00 98.62 95 HIS A N 1
ATOM 779 C CA . HIS A 1 95 ? 13.980 -4.692 -16.841 1.00 98.62 95 HIS A CA 1
ATOM 780 C C . HIS A 1 95 ? 13.983 -5.513 -15.547 1.00 98.62 95 HIS A C 1
ATOM 782 O O . HIS A 1 95 ? 14.662 -5.156 -14.584 1.00 98.62 95 HIS A O 1
ATOM 788 N N . CYS A 1 96 ? 13.305 -6.661 -15.504 1.00 98.69 96 CYS A N 1
ATOM 789 C CA . CYS A 1 96 ? 13.173 -7.469 -14.280 1.00 98.69 96 CYS A CA 1
ATOM 790 C C . CYS A 1 96 ? 14.517 -7.891 -13.642 1.00 98.69 96 CYS A C 1
ATOM 792 O O . CYS A 1 96 ? 14.579 -8.247 -12.461 1.00 98.69 96 CYS A O 1
ATOM 794 N N . THR A 1 97 ? 15.610 -7.863 -14.413 1.00 98.44 97 THR A N 1
ATOM 795 C CA . THR A 1 97 ? 16.986 -8.148 -13.973 1.00 98.44 97 THR A CA 1
ATOM 796 C C . THR A 1 97 ? 17.673 -6.981 -13.259 1.00 98.44 97 THR A C 1
ATOM 798 O O . THR A 1 97 ? 18.740 -7.167 -12.667 1.00 98.44 97 THR A O 1
ATOM 801 N N . SER A 1 98 ? 17.092 -5.781 -13.303 1.00 98.50 98 SER A N 1
ATOM 802 C CA . SER A 1 98 ? 17.588 -4.603 -12.598 1.00 98.50 98 SER A CA 1
ATOM 803 C C . SER A 1 98 ? 17.653 -4.853 -11.089 1.00 98.50 98 SER A C 1
ATOM 805 O O . SER A 1 98 ? 16.806 -5.508 -10.483 1.00 98.50 98 SER A O 1
ATOM 807 N N . GLN A 1 99 ? 18.690 -4.319 -10.448 1.00 98.38 99 GLN A N 1
ATOM 808 C CA . GLN A 1 99 ? 18.866 -4.446 -9.005 1.00 98.38 99 GLN A CA 1
ATOM 809 C C . GLN A 1 99 ? 18.174 -3.280 -8.301 1.00 98.38 99 GLN A C 1
ATOM 811 O O . GLN A 1 99 ? 18.571 -2.128 -8.488 1.00 98.38 99 GLN A O 1
ATOM 816 N N . ARG A 1 100 ? 17.160 -3.577 -7.484 1.00 97.94 100 ARG A N 1
ATOM 817 C CA . ARG A 1 100 ? 16.436 -2.585 -6.670 1.00 97.94 100 ARG A CA 1
ATOM 818 C C . ARG A 1 100 ? 16.274 -3.048 -5.221 1.00 97.94 100 ARG A C 1
ATOM 820 O O . ARG A 1 100 ? 16.579 -4.200 -4.876 1.00 97.94 100 ARG A O 1
ATOM 827 N N . GLN A 1 101 ? 15.818 -2.127 -4.372 1.00 98.38 101 GLN A N 1
ATOM 828 C CA . GLN A 1 101 ? 15.180 -2.465 -3.097 1.00 98.38 101 GLN A CA 1
ATOM 829 C C . GLN A 1 101 ? 13.770 -3.015 -3.376 1.00 98.38 101 GLN A C 1
ATOM 831 O O . GLN A 1 101 ? 13.343 -3.036 -4.524 1.00 98.38 101 GLN A O 1
ATOM 836 N N . TYR A 1 102 ? 13.048 -3.503 -2.371 1.00 98.50 102 TYR A N 1
ATOM 837 C CA . TYR A 1 102 ? 11.728 -4.109 -2.580 1.00 98.50 102 TYR A CA 1
ATOM 838 C C . TYR A 1 102 ? 10.830 -3.955 -1.355 1.00 98.50 102 TYR A C 1
ATOM 840 O O . TYR A 1 102 ? 11.325 -3.799 -0.236 1.00 98.50 102 TYR A O 1
ATOM 848 N N . ILE A 1 103 ? 9.516 -3.990 -1.577 1.00 98.44 103 ILE A N 1
ATOM 849 C CA . ILE A 1 103 ? 8.507 -3.891 -0.520 1.00 98.44 103 ILE A CA 1
ATOM 850 C C . ILE A 1 103 ? 7.710 -5.195 -0.483 1.00 98.44 103 ILE A C 1
ATOM 852 O O . ILE A 1 103 ? 7.054 -5.551 -1.460 1.00 98.44 103 ILE A O 1
ATOM 856 N N . CYS A 1 104 ? 7.742 -5.889 0.657 1.00 98.31 104 CYS A N 1
ATOM 857 C CA . CYS A 1 104 ? 6.856 -7.023 0.908 1.00 98.31 104 CYS A CA 1
ATOM 858 C C . CYS A 1 104 ? 5.577 -6.564 1.620 1.00 98.31 104 CYS A C 1
ATOM 860 O O . CYS A 1 104 ? 5.637 -5.748 2.541 1.00 98.31 104 CYS A O 1
ATOM 862 N N . LYS A 1 105 ? 4.436 -7.144 1.250 1.00 97.12 105 LYS A N 1
ATOM 863 C CA . LYS A 1 105 ? 3.124 -6.952 1.873 1.00 97.12 105 LYS A CA 1
ATOM 864 C C . LYS A 1 105 ? 2.563 -8.298 2.323 1.00 97.12 105 LYS A C 1
ATOM 866 O O . LYS A 1 105 ? 2.655 -9.298 1.615 1.00 97.12 105 LYS A O 1
ATOM 871 N N . ARG A 1 106 ? 1.972 -8.318 3.512 1.00 94.06 106 ARG A N 1
ATOM 872 C CA . ARG A 1 106 ? 1.132 -9.414 4.007 1.00 94.06 106 ARG A CA 1
ATOM 873 C C . ARG A 1 106 ? -0.016 -8.826 4.800 1.00 94.06 106 ARG A C 1
ATOM 875 O O . ARG A 1 106 ? 0.141 -7.752 5.385 1.00 94.06 106 ARG A O 1
ATOM 882 N N . ASP A 1 107 ? -1.110 -9.562 4.880 1.00 86.50 107 ASP A N 1
ATOM 883 C CA . ASP A 1 107 ? -2.197 -9.192 5.769 1.00 86.50 107 ASP A CA 1
ATOM 884 C C . ASP A 1 107 ? -1.722 -9.216 7.218 1.00 86.50 107 ASP A C 1
ATOM 886 O O . ASP A 1 107 ? -0.949 -10.086 7.639 1.00 86.50 107 ASP A O 1
ATOM 890 N N . ASN A 1 108 ? -2.173 -8.231 7.990 1.00 79.38 108 ASN A N 1
ATOM 891 C CA . ASN A 1 108 ? -1.977 -8.261 9.425 1.00 79.38 108 ASN A CA 1
ATOM 892 C C . ASN A 1 108 ? -2.861 -9.386 9.991 1.00 79.38 108 ASN A C 1
ATOM 894 O O . ASN A 1 108 ? -4.085 -9.267 9.918 1.00 79.38 108 ASN A O 1
ATOM 898 N N . PRO A 1 109 ? -2.287 -10.465 10.562 1.00 73.94 109 PRO A N 1
ATOM 899 C CA . PRO A 1 109 ? -3.082 -11.561 11.115 1.00 73.94 109 PRO A CA 1
ATOM 900 C C . PRO A 1 109 ? -3.929 -11.115 12.314 1.00 73.94 109 PRO A C 1
ATOM 902 O O . PRO A 1 109 ? -4.866 -11.811 12.694 1.00 73.94 109 PRO A O 1
ATOM 905 N N . ASN A 1 110 ? -3.609 -9.956 12.895 1.00 69.12 110 ASN A N 1
ATOM 906 C CA . ASN A 1 110 ? -4.407 -9.303 13.917 1.00 69.12 110 ASN A CA 1
ATOM 907 C C . ASN A 1 110 ? -5.2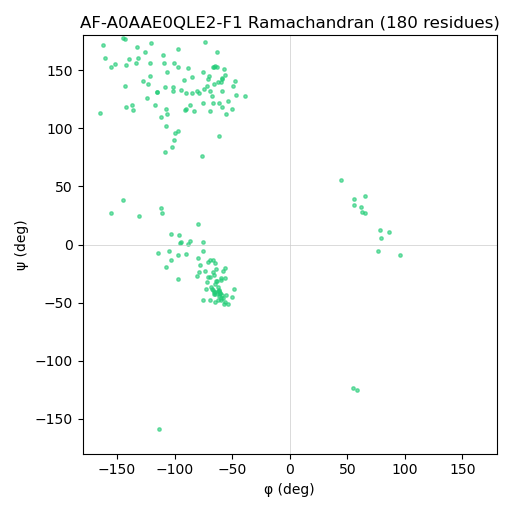29 -8.192 13.245 1.00 69.12 110 ASN A C 1
ATOM 909 O O . ASN A 1 110 ? -4.689 -7.101 13.032 1.00 69.12 110 ASN A O 1
ATOM 913 N N . PRO A 1 111 ? -6.500 -8.433 12.876 1.00 65.25 111 PRO A N 1
ATOM 914 C CA . PRO A 1 111 ? -7.336 -7.372 12.334 1.00 65.25 111 PRO A CA 1
ATOM 915 C C . PRO A 1 111 ? -7.422 -6.214 13.341 1.00 65.25 111 PRO A C 1
ATOM 917 O O . PRO A 1 111 ? -7.320 -6.450 14.551 1.00 65.25 111 PRO A O 1
ATOM 920 N N . PRO A 1 112 ? -7.615 -4.965 12.877 1.00 66.38 112 PRO A N 1
ATOM 921 C CA . PRO A 1 112 ? -7.965 -3.870 13.772 1.00 66.38 112 PRO A CA 1
ATOM 922 C C . PRO A 1 112 ? -9.129 -4.306 14.668 1.00 66.38 112 PRO A C 1
ATOM 924 O O . PRO A 1 112 ? -10.065 -4.941 14.177 1.00 66.38 112 PRO A O 1
ATOM 927 N N . VAL A 1 113 ? -9.065 -4.001 15.968 1.00 67.69 113 VAL A N 1
ATOM 928 C CA . VAL A 1 113 ? -10.156 -4.311 16.902 1.00 67.69 113 VAL A CA 1
ATOM 929 C C . VAL A 1 113 ? -11.429 -3.671 16.352 1.00 67.69 113 VAL A C 1
ATOM 931 O O . VAL A 1 113 ? -11.518 -2.449 16.255 1.00 67.69 113 VAL A O 1
ATOM 934 N N . LEU A 1 114 ? -12.388 -4.495 15.925 1.00 79.00 114 LEU A N 1
ATOM 935 C CA . LEU A 1 114 ? -13.682 -4.006 15.471 1.00 79.00 114 LEU A CA 1
ATOM 936 C C . LEU A 1 114 ? -14.544 -3.785 16.711 1.00 79.00 114 LEU A C 1
ATOM 938 O O . LEU A 1 114 ? -14.857 -4.736 17.429 1.00 79.00 114 LEU A O 1
ATOM 942 N N . CYS A 1 115 ? -14.900 -2.533 16.977 1.00 87.00 115 CYS A N 1
ATOM 943 C CA . CYS A 1 115 ? -15.737 -2.201 18.120 1.00 87.00 115 CYS A CA 1
ATOM 944 C C . CYS A 1 115 ? -17.170 -2.695 17.915 1.00 87.00 115 CYS A C 1
ATOM 946 O O . CYS A 1 115 ? -17.704 -2.666 16.804 1.00 87.00 115 CYS A O 1
ATOM 948 N N . ASP A 1 116 ? -17.805 -3.124 19.003 1.00 89.12 116 ASP A N 1
ATOM 949 C CA . ASP A 1 116 ? -19.201 -3.557 19.006 1.00 89.12 116 ASP A CA 1
ATOM 950 C C . ASP A 1 116 ? -20.149 -2.348 18.951 1.00 89.12 116 ASP A C 1
ATOM 952 O O . ASP A 1 116 ? -20.746 -1.918 19.944 1.00 89.12 116 ASP A O 1
ATOM 956 N N . THR A 1 117 ? -20.265 -1.768 17.759 1.00 87.88 117 THR A N 1
ATOM 957 C CA . THR A 1 117 ? -21.080 -0.574 17.501 1.00 87.88 117 THR A CA 1
ATOM 958 C C . THR A 1 117 ? -22.571 -0.824 17.721 1.00 87.88 117 THR A C 1
ATOM 960 O O . THR A 1 117 ? -23.314 0.117 18.002 1.00 87.88 117 THR A O 1
ATOM 963 N N . ALA A 1 118 ? -23.018 -2.085 17.682 1.00 89.12 118 ALA A N 1
ATOM 964 C CA . ALA A 1 118 ? -24.389 -2.458 18.022 1.00 89.12 118 ALA A CA 1
ATOM 965 C C . ALA A 1 118 ? -24.705 -2.230 19.512 1.00 89.12 118 ALA A C 1
ATOM 967 O O . ALA A 1 118 ? -25.866 -2.019 19.858 1.00 89.12 118 ALA A O 1
ATOM 968 N N . ASN A 1 119 ? -23.684 -2.220 20.376 1.00 89.12 119 ASN A N 1
ATOM 969 C CA . ASN A 1 119 ? -23.797 -1.981 21.816 1.00 89.12 119 ASN A CA 1
ATOM 970 C C . ASN A 1 119 ? -23.158 -0.652 22.258 1.00 89.12 119 ASN A C 1
ATOM 972 O O . ASN A 1 119 ? -22.686 -0.531 23.395 1.00 89.12 119 ASN A O 1
ATOM 976 N N . TRP A 1 120 ? -23.194 0.351 21.371 1.00 89.75 120 TRP A N 1
ATOM 977 C CA . TRP A 1 120 ? -22.741 1.729 21.613 1.00 89.75 120 TRP A CA 1
ATOM 978 C C . TRP A 1 120 ? -21.248 1.874 21.932 1.00 89.75 120 TRP A C 1
ATOM 980 O O . TRP A 1 120 ? -20.855 2.809 22.624 1.00 89.75 120 TRP A O 1
ATOM 990 N N . TRP A 1 121 ? -20.413 0.962 21.434 1.00 92.50 121 TRP A N 1
ATOM 991 C CA . TRP A 1 121 ? -18.971 1.184 21.402 1.00 92.50 121 TRP A CA 1
ATOM 992 C C . TRP A 1 121 ? -18.584 1.965 20.146 1.00 92.50 121 TRP A C 1
ATOM 994 O O . TRP A 1 121 ? -18.952 1.593 19.033 1.00 92.50 121 TRP A O 1
ATOM 1004 N N . GLU A 1 122 ? -17.802 3.019 20.324 1.00 91.25 122 GLU A N 1
ATOM 1005 C CA . GLU A 1 122 ? -17.292 3.873 19.257 1.00 91.25 122 GLU A CA 1
ATOM 1006 C C . GLU A 1 122 ? -15.796 3.642 19.066 1.00 91.25 122 GLU A C 1
ATOM 1008 O O . GLU A 1 122 ? -15.036 3.544 20.032 1.00 91.25 122 GLU A O 1
ATOM 1013 N N . GLN A 1 123 ? -15.371 3.535 17.810 1.00 89.88 123 GLN A N 1
ATOM 1014 C CA . GLN A 1 123 ? -13.978 3.279 17.473 1.00 89.88 123 GLN A CA 1
ATOM 1015 C C . GLN A 1 123 ? -13.200 4.582 17.316 1.00 89.88 123 GLN A C 1
ATOM 1017 O O . GLN A 1 123 ? -13.579 5.444 16.525 1.00 89.88 123 GLN A O 1
ATOM 1022 N N . PHE A 1 124 ? -12.048 4.659 17.978 1.00 88.50 124 PHE A N 1
ATOM 1023 C CA . PHE A 1 124 ? -11.032 5.663 17.692 1.00 88.50 124 PHE A CA 1
ATOM 1024 C C . PHE A 1 124 ? -9.646 5.017 17.709 1.00 88.50 124 PHE A C 1
ATOM 1026 O O . PHE A 1 124 ? -9.231 4.392 18.685 1.00 88.50 124 PHE A O 1
ATOM 1033 N N . GLY A 1 125 ? -8.948 5.101 16.573 1.00 84.12 125 GLY A N 1
ATOM 1034 C CA . GLY A 1 125 ? -7.716 4.347 16.348 1.00 84.12 125 GLY A CA 1
ATOM 1035 C C . GLY A 1 125 ? -7.939 2.835 16.485 1.00 84.12 125 GLY A C 1
ATOM 1036 O O . GLY A 1 125 ? -8.798 2.252 15.820 1.00 84.12 125 GLY A O 1
ATOM 1037 N N . SER A 1 126 ? -7.154 2.195 17.350 1.00 83.25 126 SER A N 1
ATOM 1038 C CA . SER A 1 126 ? -7.257 0.765 17.675 1.00 83.25 126 SER A CA 1
ATOM 1039 C C . SER A 1 126 ? -8.105 0.465 18.916 1.00 83.25 126 SER A C 1
ATOM 1041 O O . SER A 1 126 ? -8.191 -0.697 19.308 1.00 83.25 126 SER A O 1
ATOM 1043 N N . ASN A 1 127 ? -8.691 1.487 19.542 1.00 87.19 127 ASN A N 1
ATOM 1044 C CA . ASN A 1 127 ? -9.412 1.383 20.805 1.00 87.19 127 ASN A CA 1
ATOM 1045 C C . ASN A 1 127 ? -10.923 1.559 20.604 1.00 87.19 127 ASN A C 1
ATOM 1047 O O . ASN A 1 127 ? -11.383 2.196 19.651 1.00 87.19 127 ASN A O 1
ATOM 1051 N N . CYS A 1 128 ? -11.687 1.009 21.545 1.00 91.94 128 CYS A N 1
ATOM 1052 C CA . CYS A 1 128 ? -13.137 1.127 21.610 1.00 91.94 128 CYS A CA 1
ATOM 1053 C C . CYS A 1 128 ? -13.530 1.903 22.863 1.00 91.94 128 CYS A C 1
ATOM 1055 O O . CYS A 1 128 ? -13.079 1.578 23.960 1.00 91.94 128 CYS A O 1
ATOM 1057 N N . TYR A 1 129 ? -14.400 2.892 22.704 1.00 92.81 129 TYR A N 1
ATOM 1058 C CA . TYR A 1 129 ? -14.828 3.800 23.762 1.00 92.81 129 TYR A CA 1
ATOM 1059 C C . TYR A 1 129 ? -16.340 3.717 23.924 1.00 92.81 129 TYR A C 1
ATOM 1061 O O . TYR A 1 129 ? -17.065 3.553 22.948 1.00 92.81 129 TYR A O 1
ATOM 1069 N N . LYS A 1 130 ? -16.831 3.840 25.155 1.00 93.06 130 LYS A N 1
ATOM 1070 C CA . LYS A 1 130 ? -18.266 3.862 25.440 1.00 93.06 130 LYS A CA 1
ATOM 1071 C C . LYS A 1 130 ? -18.551 4.848 26.559 1.00 93.06 130 LYS A C 1
ATOM 1073 O O . LYS A 1 130 ? -18.060 4.686 27.676 1.00 93.06 130 LYS A O 1
ATOM 1078 N N . LEU A 1 131 ? -19.342 5.875 26.257 1.00 91.50 131 LEU A N 1
ATOM 1079 C CA . LEU A 1 131 ? -19.697 6.903 27.228 1.00 91.50 131 LEU A CA 1
ATOM 1080 C C . LEU A 1 131 ? -20.928 6.491 28.044 1.00 91.50 131 LEU A C 1
ATOM 1082 O O . LEU A 1 131 ? -22.033 6.353 27.522 1.00 91.50 131 LEU A O 1
ATOM 1086 N N . HIS A 1 132 ? -20.753 6.390 29.361 1.00 89.56 132 HIS A N 1
ATOM 1087 C CA . HIS A 1 132 ? -21.842 6.174 30.316 1.00 89.56 132 HIS A CA 1
ATOM 1088 C C . HIS A 1 132 ? -22.239 7.494 30.991 1.00 89.56 132 HIS A C 1
ATOM 1090 O O . HIS A 1 132 ? -21.707 7.847 32.041 1.00 89.56 132 HIS A O 1
ATOM 1096 N N . TYR A 1 133 ? -23.186 8.230 30.401 1.00 83.69 133 TYR A N 1
ATOM 1097 C CA . TYR A 1 133 ? -23.597 9.563 30.883 1.00 83.69 133 TYR A CA 1
ATOM 1098 C C . TYR A 1 133 ? -24.937 9.589 31.642 1.00 83.69 133 TYR A C 1
ATOM 1100 O O . TYR A 1 133 ? -25.274 10.580 32.290 1.00 83.69 133 TYR A O 1
ATOM 1108 N N . THR A 1 134 ? -25.734 8.519 31.575 1.00 81.12 134 THR A N 1
ATOM 1109 C CA . THR A 1 134 ? -27.121 8.523 32.079 1.00 81.12 134 THR A CA 1
ATOM 1110 C C . THR A 1 134 ? -27.234 8.329 33.591 1.00 81.12 134 THR A C 1
ATOM 1112 O O . THR A 1 134 ? -28.197 8.802 34.196 1.00 81.12 134 THR A O 1
ATOM 1115 N N . LEU A 1 135 ? -26.265 7.660 34.226 1.00 84.62 135 LEU A N 1
ATOM 1116 C CA . LEU A 1 135 ? -26.278 7.382 35.662 1.00 84.62 135 LEU A CA 1
ATOM 1117 C C . LEU A 1 135 ? -24.905 7.634 36.285 1.00 84.62 135 LEU A C 1
ATOM 1119 O O . LEU A 1 135 ? -23.943 6.920 36.014 1.00 84.62 135 LEU A O 1
ATOM 1123 N N . ARG A 1 136 ? -24.832 8.616 37.190 1.00 87.69 136 ARG A N 1
ATOM 1124 C CA . ARG A 1 136 ? -23.605 8.910 37.939 1.00 87.69 136 ARG A CA 1
ATOM 1125 C C . ARG A 1 136 ? -23.329 7.835 38.980 1.00 87.69 136 ARG A C 1
ATOM 1127 O O . ARG A 1 136 ? -24.218 7.424 39.726 1.00 87.69 136 ARG A O 1
ATOM 1134 N N . LYS A 1 137 ? -22.068 7.421 39.058 1.00 91.50 137 LYS A N 1
ATOM 1135 C CA . LYS A 1 137 ? -21.588 6.371 39.960 1.00 91.50 137 LYS A CA 1
ATOM 1136 C C . LYS A 1 137 ? -20.337 6.831 40.699 1.00 91.50 137 LYS A C 1
ATOM 1138 O O . LYS A 1 137 ? -19.666 7.768 40.274 1.00 91.50 137 LYS A O 1
ATOM 1143 N N . SER A 1 138 ? -20.016 6.176 41.816 1.00 93.75 138 SER A N 1
ATOM 1144 C CA . SER A 1 138 ? -18.684 6.316 42.414 1.00 93.75 138 SER A CA 1
ATOM 1145 C C . SER A 1 138 ? -17.635 5.735 41.468 1.00 93.75 138 SER A C 1
ATOM 1147 O O . SER A 1 138 ? -17.946 4.812 40.714 1.00 93.75 138 SER A O 1
ATOM 1149 N N . TRP A 1 139 ? -16.395 6.219 41.545 1.00 93.19 139 TRP A N 1
ATOM 1150 C CA . TRP A 1 139 ? -15.296 5.734 40.704 1.00 93.19 139 TRP A CA 1
ATOM 1151 C C . TRP A 1 139 ? -15.174 4.200 40.714 1.00 93.19 139 TRP A C 1
ATOM 1153 O O . TRP A 1 139 ? -15.124 3.569 39.665 1.00 93.19 139 TRP A O 1
ATOM 1163 N N . ILE A 1 140 ? -15.248 3.583 41.902 1.00 94.12 140 ILE A N 1
ATOM 1164 C CA . ILE A 1 140 ? -15.171 2.119 42.069 1.00 94.12 140 ILE A CA 1
ATOM 1165 C C . ILE A 1 140 ? -16.315 1.412 41.328 1.00 94.12 140 ILE A C 1
ATOM 1167 O O . ILE A 1 140 ? -16.108 0.382 40.689 1.00 94.12 140 ILE A O 1
ATOM 1171 N N . SER A 1 141 ? -17.528 1.962 41.408 1.00 95.00 141 SER A N 1
ATOM 1172 C CA . SER A 1 141 ? -18.702 1.371 40.759 1.00 95.00 141 SER A CA 1
ATOM 1173 C C . SER A 1 141 ? -18.661 1.553 39.241 1.00 95.00 141 SER A C 1
ATOM 1175 O O . SER A 1 141 ? -19.025 0.626 38.527 1.00 95.00 141 SER A O 1
ATOM 1177 N N . ALA A 1 142 ? -18.194 2.712 38.762 1.00 94.19 142 ALA A N 1
ATOM 1178 C CA . ALA A 1 142 ? -17.996 2.987 37.340 1.00 94.19 142 ALA A CA 1
ATOM 1179 C C . ALA A 1 142 ? -16.948 2.037 36.744 1.00 94.19 142 ALA A C 1
ATOM 1181 O O . ALA A 1 142 ? -17.222 1.349 35.767 1.00 94.19 142 ALA A O 1
ATOM 1182 N N . ARG A 1 143 ? -15.798 1.884 37.412 1.00 94.38 143 ARG A N 1
ATOM 1183 C CA . ARG A 1 143 ? -14.771 0.920 37.007 1.00 94.38 143 ARG A CA 1
ATOM 1184 C C . ARG A 1 143 ? -15.298 -0.510 36.963 1.00 94.38 143 ARG A C 1
ATOM 1186 O O . ARG A 1 143 ? -15.073 -1.227 35.994 1.00 94.38 143 ARG A O 1
ATOM 1193 N N . SER A 1 144 ? -16.029 -0.927 37.999 1.00 95.62 144 SER A N 1
ATOM 1194 C CA . SER A 1 144 ? -16.628 -2.263 38.037 1.00 95.62 144 SER A CA 1
ATOM 1195 C C . SER A 1 144 ? -17.604 -2.509 36.884 1.00 95.62 144 SER A C 1
ATOM 1197 O O . SER A 1 144 ? -17.760 -3.658 36.480 1.00 95.62 144 SER A O 1
ATOM 1199 N N . GLU A 1 145 ? -18.279 -1.478 36.384 1.00 94.06 145 GLU A N 1
ATOM 1200 C CA . GLU A 1 145 ? -19.172 -1.577 35.232 1.00 94.06 145 GLU A CA 1
ATOM 1201 C C . GLU A 1 145 ? -18.398 -1.685 33.919 1.00 94.06 145 GLU A C 1
ATOM 1203 O O . GLU A 1 145 ? -18.646 -2.630 33.177 1.00 94.06 145 GLU A O 1
ATOM 1208 N N . CYS A 1 146 ? -17.394 -0.832 33.688 1.00 93.38 146 CYS A N 1
ATOM 1209 C CA . CYS A 1 146 ? -16.517 -0.941 32.517 1.00 93.38 146 CYS A CA 1
ATOM 1210 C C . CYS A 1 146 ? -15.864 -2.332 32.420 1.00 93.38 146 CYS A C 1
ATOM 1212 O O . CYS A 1 146 ? -15.894 -2.954 31.361 1.00 93.38 146 CYS A O 1
ATOM 1214 N N . LEU A 1 147 ? -15.383 -2.868 33.550 1.00 93.88 147 LEU A N 1
ATOM 1215 C CA . LEU A 1 147 ? -14.815 -4.220 33.633 1.00 93.88 147 LEU A CA 1
ATOM 1216 C C . LEU A 1 147 ? -15.829 -5.322 33.289 1.00 93.88 147 LEU A C 1
ATOM 1218 O O . LEU A 1 147 ? -15.467 -6.319 32.668 1.00 93.88 147 LEU A O 1
ATOM 1222 N N . LYS A 1 148 ? -17.104 -5.166 33.671 1.00 95.31 148 LYS A N 1
ATOM 1223 C CA . LYS A 1 148 ? -18.167 -6.128 33.318 1.00 95.31 148 LYS A CA 1
ATOM 1224 C C . LYS A 1 148 ? -18.502 -6.111 31.830 1.00 95.31 148 LYS A C 1
ATOM 1226 O O . LYS A 1 148 ? -18.942 -7.131 31.312 1.00 95.31 148 LYS A O 1
ATOM 1231 N N . GLU A 1 149 ? -18.308 -4.976 31.166 1.00 93.38 149 GLU A N 1
ATOM 1232 C CA . GLU A 1 149 ? -18.520 -4.819 29.726 1.00 93.38 149 GLU A CA 1
ATOM 1233 C C . GLU A 1 149 ? -17.287 -5.202 28.888 1.00 93.38 149 GLU A C 1
ATOM 1235 O O . GLU A 1 149 ? -17.327 -5.095 27.666 1.00 93.38 149 GLU A O 1
ATOM 1240 N N . GLY A 1 150 ? -16.205 -5.678 29.517 1.00 90.12 150 GLY A N 1
ATOM 1241 C CA . GLY A 1 150 ? -14.989 -6.114 28.824 1.00 90.12 150 GLY A CA 1
ATOM 1242 C C . GLY A 1 150 ? -13.979 -5.001 28.527 1.00 90.12 150 GLY A C 1
ATOM 1243 O O . GLY A 1 150 ? -13.020 -5.251 27.801 1.00 90.12 150 GLY A O 1
ATOM 1244 N N . GLY A 1 151 ? -14.168 -3.803 29.089 1.00 92.00 151 GLY A N 1
ATOM 1245 C CA . GLY A 1 151 ? -13.203 -2.699 29.052 1.00 92.00 151 GLY A CA 1
ATOM 1246 C C . GLY A 1 151 ? -12.641 -2.361 30.437 1.00 92.00 151 GLY A C 1
ATOM 1247 O O . GLY A 1 151 ? -12.707 -3.158 31.367 1.00 92.00 151 GLY A O 1
ATOM 1248 N N . ASP A 1 152 ? -12.117 -1.150 30.596 1.00 94.81 152 ASP A N 1
ATOM 1249 C CA . ASP A 1 152 ? -11.811 -0.513 31.887 1.00 94.81 152 ASP A CA 1
ATOM 1250 C C . ASP A 1 152 ? -12.131 0.993 31.744 1.00 94.81 152 ASP A C 1
ATOM 1252 O O . ASP A 1 152 ? -12.549 1.442 30.673 1.00 94.81 152 ASP A O 1
ATOM 1256 N N . LEU A 1 153 ? -11.994 1.781 32.809 1.00 94.75 153 LEU A N 1
ATOM 1257 C CA . LEU A 1 153 ? -12.074 3.238 32.689 1.00 94.75 153 LEU A CA 1
ATOM 1258 C C . LEU A 1 153 ? -10.984 3.748 31.735 1.00 94.75 153 LEU A C 1
ATOM 1260 O O . LEU A 1 153 ? -9.845 3.290 31.796 1.00 94.75 153 LEU A O 1
ATOM 1264 N N . VAL A 1 154 ? -11.331 4.725 30.892 1.00 92.81 154 VAL A N 1
ATOM 1265 C CA . VAL A 1 154 ? -10.440 5.232 29.839 1.00 92.81 154 VAL A CA 1
ATOM 1266 C C . VAL A 1 154 ? -9.131 5.789 30.412 1.00 92.81 154 VAL A C 1
ATOM 1268 O O . VAL A 1 154 ? -9.131 6.581 31.361 1.00 92.81 154 VAL A O 1
ATOM 1271 N N . SER A 1 155 ? -8.015 5.371 29.822 1.00 90.75 155 SER A N 1
ATOM 1272 C CA . SER A 1 155 ? -6.699 5.996 29.951 1.00 90.75 155 SER A CA 1
ATOM 1273 C C . SER A 1 155 ? -6.444 6.833 28.706 1.00 90.75 155 SER A C 1
ATOM 1275 O O . SER A 1 155 ? -6.714 6.365 27.609 1.00 90.75 155 SER A O 1
ATOM 1277 N N . ILE A 1 156 ? -5.941 8.053 28.877 1.00 88.44 156 ILE A N 1
ATOM 1278 C CA . ILE A 1 156 ? -5.649 8.964 27.767 1.00 88.44 156 ILE A CA 1
ATOM 1279 C C . ILE A 1 156 ? -4.131 9.036 27.613 1.00 88.44 156 ILE A C 1
ATOM 1281 O O . ILE A 1 156 ? -3.443 9.468 28.539 1.00 88.44 156 ILE A O 1
ATOM 1285 N N . GLU A 1 157 ? -3.613 8.593 26.471 1.00 85.62 157 GLU A N 1
ATOM 1286 C CA . GLU A 1 157 ? -2.171 8.490 26.201 1.00 85.62 157 GLU A CA 1
ATOM 1287 C C . GLU A 1 157 ? -1.664 9.543 25.210 1.00 85.62 157 GLU A C 1
ATOM 1289 O O . GLU A 1 157 ? -0.466 9.827 25.160 1.00 85.62 157 GLU A O 1
ATOM 1294 N N . THR A 1 158 ? -2.561 10.136 24.420 1.00 83.38 158 THR A N 1
ATOM 1295 C CA . THR A 1 158 ? -2.207 11.092 23.362 1.00 83.38 158 THR A CA 1
ATOM 1296 C C . THR A 1 158 ? -3.097 12.329 23.391 1.00 83.38 158 THR A C 1
ATOM 1298 O O . THR A 1 158 ? -4.227 12.289 23.879 1.00 83.38 158 THR A O 1
ATOM 1301 N N . ALA A 1 159 ? -2.595 13.438 22.843 1.00 85.69 159 ALA A N 1
ATOM 1302 C CA . ALA A 1 159 ? -3.373 14.669 22.721 1.00 85.69 159 ALA A CA 1
ATOM 1303 C C . ALA A 1 159 ? -4.564 14.481 21.766 1.00 85.69 159 ALA A C 1
ATOM 1305 O O . ALA A 1 159 ? -5.634 15.045 21.975 1.00 85.69 159 ALA A O 1
ATOM 1306 N N . GLU A 1 160 ? -4.400 13.659 20.730 1.00 88.38 160 GLU A N 1
ATOM 1307 C CA . GLU A 1 160 ? -5.454 13.319 19.778 1.00 88.38 160 GLU A CA 1
ATOM 1308 C C . GLU A 1 160 ? -6.583 12.527 20.452 1.00 88.38 160 GLU A C 1
ATOM 1310 O O . GLU A 1 160 ? -7.759 12.817 20.228 1.00 88.38 160 GLU A O 1
ATOM 1315 N N . GLU A 1 161 ? -6.235 11.567 21.312 1.00 89.25 161 GLU A N 1
ATOM 1316 C CA . GLU A 1 161 ? -7.201 10.824 22.125 1.00 89.25 161 GLU A CA 1
ATOM 1317 C C . GLU A 1 161 ? -7.907 11.724 23.139 1.00 89.25 161 GLU A C 1
ATOM 1319 O O . GLU A 1 161 ? -9.121 11.620 23.293 1.00 89.25 161 GLU A O 1
ATOM 1324 N N . GLU A 1 162 ? -7.185 12.642 23.786 1.00 88.56 162 GLU A N 1
ATOM 1325 C CA . GLU A 1 162 ? -7.785 13.617 24.701 1.00 88.56 162 GLU A CA 1
ATOM 1326 C C . GLU A 1 162 ? -8.877 14.431 23.998 1.00 88.56 162 GLU A C 1
ATOM 1328 O O . GLU A 1 162 ? -10.003 14.518 24.489 1.00 88.56 162 GLU A O 1
ATOM 1333 N N . GLN A 1 163 ? -8.578 14.977 22.814 1.00 89.62 163 GLN A N 1
ATOM 1334 C CA . GLN A 1 163 ? -9.552 15.738 22.028 1.00 89.62 163 GLN A CA 1
ATOM 1335 C C . GLN A 1 163 ? -10.764 14.891 21.627 1.00 89.62 163 GLN A C 1
ATOM 1337 O O . GLN A 1 163 ? -11.894 15.377 21.673 1.00 89.62 163 GLN A O 1
ATOM 1342 N N . TYR A 1 164 ? -10.546 13.627 21.259 1.00 90.62 164 TYR A N 1
ATOM 1343 C CA . TYR A 1 164 ? -11.633 12.710 20.933 1.00 90.62 164 TYR A CA 1
ATOM 1344 C C . TYR A 1 164 ? -12.526 12.419 22.147 1.00 90.62 164 TYR A C 1
ATOM 1346 O O . TYR A 1 164 ? -13.743 12.575 22.059 1.00 90.62 164 TYR A O 1
ATOM 1354 N N . VAL A 1 165 ? -11.937 12.063 23.294 1.00 88.62 165 VAL A N 1
ATOM 1355 C CA . VAL A 1 165 ? -12.675 11.758 24.532 1.00 88.62 165 VAL A CA 1
ATOM 1356 C C . VAL A 1 165 ? -13.468 12.973 25.016 1.00 88.62 165 VAL A C 1
ATOM 1358 O O . VAL A 1 165 ? -14.618 12.822 25.423 1.00 88.62 165 VAL A O 1
ATOM 1361 N N . LEU A 1 166 ? -12.906 14.182 24.912 1.00 86.06 166 LEU A N 1
ATOM 1362 C CA . LEU A 1 166 ? -13.627 15.426 25.209 1.00 86.06 166 LEU A CA 1
ATOM 1363 C C . LEU A 1 166 ? -14.802 15.670 24.250 1.00 86.06 166 LEU A C 1
ATOM 1365 O O . LEU A 1 166 ? -15.807 16.251 24.652 1.00 86.06 166 LEU A O 1
ATOM 1369 N N . GLY A 1 167 ? -14.694 15.220 22.999 1.00 87.50 167 GLY A N 1
ATOM 1370 C CA . GLY A 1 167 ? -15.763 15.305 22.004 1.00 87.50 167 GLY A CA 1
ATOM 1371 C C . GLY A 1 167 ? -16.916 14.322 22.228 1.00 87.50 167 GLY A C 1
ATOM 1372 O O . GLY A 1 167 ? -18.023 14.585 21.759 1.00 87.50 167 GLY A O 1
ATOM 1373 N N . LEU A 1 168 ? -16.686 13.220 22.954 1.00 84.38 168 LEU A N 1
ATOM 1374 C CA . LEU A 1 168 ? -17.725 12.231 23.258 1.00 84.38 168 LEU A CA 1
ATOM 1375 C C . LEU A 1 168 ? -18.768 12.749 24.253 1.00 84.38 168 LEU A C 1
ATOM 1377 O O . LEU A 1 168 ? -19.899 12.270 24.218 1.00 84.38 168 LEU A O 1
ATOM 1381 N N . ASP A 1 169 ? -18.412 13.689 25.138 1.00 75.81 169 ASP A N 1
ATOM 1382 C CA . ASP A 1 169 ? -19.312 14.203 26.174 1.00 75.81 169 ASP A CA 1
ATOM 1383 C C . ASP A 1 169 ? -20.001 15.524 25.780 1.00 75.81 169 ASP A C 1
ATOM 1385 O O . ASP A 1 169 ? -19.457 16.608 26.008 1.00 75.81 169 ASP A O 1
ATOM 1389 N N . PRO A 1 170 ? -21.250 15.492 25.278 1.00 68.31 170 PRO A N 1
ATOM 1390 C CA . PRO A 1 170 ? -22.005 16.706 24.984 1.00 68.31 170 PRO A CA 1
ATOM 1391 C C . PRO A 1 170 ? -22.545 17.405 26.244 1.00 68.31 170 PRO A C 1
ATOM 1393 O O . PRO A 1 170 ? -23.175 18.457 26.134 1.00 68.31 170 PRO A O 1
ATOM 1396 N N . SER A 1 171 ? -22.391 16.807 27.431 1.00 68.81 171 SER A N 1
ATOM 1397 C CA . SER A 1 171 ? -23.082 17.233 28.652 1.00 68.81 171 SER A CA 1
ATOM 1398 C C . SER A 1 171 ? -22.259 18.140 29.574 1.00 68.81 171 SER A C 1
ATOM 1400 O O . SER A 1 171 ? -22.833 18.742 30.486 1.00 68.81 171 SER A O 1
ATOM 1402 N N . HIS A 1 172 ? -20.957 18.303 29.299 1.00 67.69 172 HIS A N 1
ATOM 1403 C CA . HIS A 1 172 ? -20.006 19.091 30.095 1.00 67.69 172 HIS A CA 1
ATOM 1404 C C . HIS A 1 172 ? -19.944 18.666 31.573 1.00 67.69 172 HIS A C 1
ATOM 1406 O O . HIS A 1 172 ? -19.794 19.511 32.461 1.00 67.69 172 HIS A O 1
ATOM 1412 N N . TYR A 1 173 ? -20.110 17.373 31.862 1.00 74.1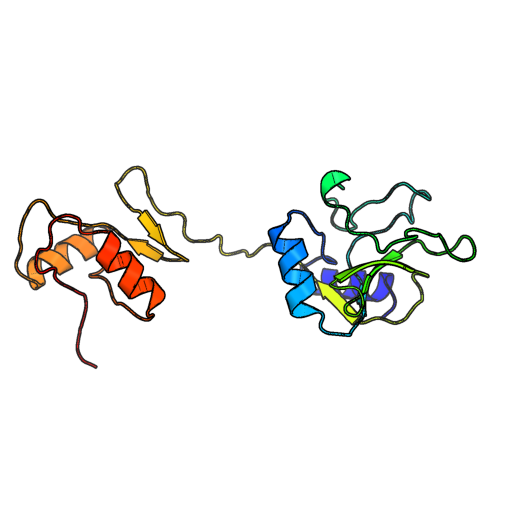2 173 TYR A N 1
ATOM 1413 C CA . TYR A 1 173 ? -20.052 16.863 33.230 1.00 74.12 173 TYR A CA 1
ATOM 1414 C C . TYR A 1 173 ? -18.672 16.292 33.554 1.00 74.12 173 TYR A C 1
ATOM 1416 O O . TYR A 1 173 ? -17.964 15.790 32.690 1.00 74.12 173 TYR A O 1
ATOM 1424 N N . ASP A 1 174 ? -18.311 16.315 34.838 1.00 82.62 174 ASP A N 1
ATOM 1425 C CA . ASP A 1 174 ? -17.099 15.644 35.304 1.00 82.62 174 ASP A CA 1
ATOM 1426 C C . ASP A 1 174 ? -17.260 14.120 35.155 1.00 82.62 174 ASP A C 1
ATOM 1428 O O . ASP A 1 174 ? -18.176 13.516 35.729 1.00 82.62 174 ASP A O 1
ATOM 1432 N N . LEU A 1 175 ? -16.360 13.499 34.391 1.00 86.81 175 LEU A N 1
ATOM 1433 C CA . LEU A 1 175 ? -16.333 12.060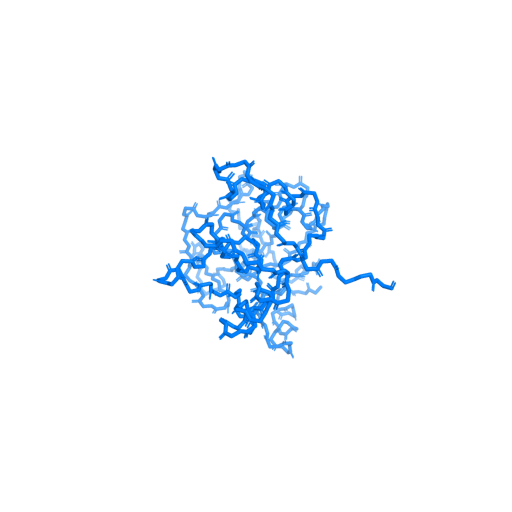 34.125 1.00 86.81 175 LEU A CA 1
ATOM 1434 C C . LEU A 1 175 ? -15.192 11.374 34.882 1.00 86.81 175 LEU A C 1
ATOM 1436 O O . LEU A 1 175 ? -14.122 11.942 35.098 1.00 86.81 175 LEU A O 1
ATOM 1440 N N . TRP A 1 176 ? -15.412 10.115 35.269 1.00 91.38 176 TRP A N 1
ATOM 1441 C CA . TRP A 1 176 ? -14.351 9.291 35.842 1.00 91.38 176 TRP A CA 1
ATOM 1442 C C . TRP A 1 176 ? -13.435 8.750 34.749 1.00 91.38 176 TRP A C 1
ATOM 1444 O O . TRP A 1 176 ? -13.900 8.125 33.800 1.00 91.38 176 TRP A O 1
ATOM 1454 N N . LEU A 1 177 ? -12.131 8.924 34.943 1.00 90.00 177 LEU A N 1
ATOM 1455 C CA . LEU A 1 177 ? -11.082 8.345 34.107 1.00 90.00 177 LEU A CA 1
ATOM 1456 C C . LEU A 1 177 ? -10.324 7.261 34.885 1.00 90.00 177 LEU A C 1
ATOM 1458 O O . LEU A 1 177 ? -10.380 7.186 36.119 1.00 90.00 177 LEU A O 1
ATOM 1462 N N . GLY A 1 178 ? -9.596 6.420 34.156 1.00 87.56 178 GLY A N 1
ATOM 1463 C CA . GLY A 1 178 ? -8.873 5.261 34.674 1.00 87.56 178 GLY A CA 1
ATOM 1464 C C . GLY A 1 178 ? -7.535 5.576 35.326 1.00 87.56 178 GLY A C 1
ATOM 1465 O O . GLY A 1 178 ? -6.735 4.662 35.493 1.00 87.56 178 GLY A O 1
ATOM 1466 N N . TYR A 1 179 ? -7.276 6.833 35.705 1.00 68.06 179 TYR A N 1
ATOM 1467 C CA . TYR A 1 179 ? -6.008 7.232 36.314 1.00 68.06 179 TYR A CA 1
ATOM 1468 C C . TYR A 1 179 ? -5.783 6.479 37.639 1.00 68.06 179 TYR A C 1
ATOM 1470 O O . TYR A 1 179 ? -6.234 6.886 38.708 1.00 68.06 179 TYR A O 1
ATOM 1478 N N . SER A 1 180 ? -5.083 5.349 37.559 1.00 45.28 180 SER A N 1
ATOM 1479 C CA . SER A 1 180 ? -4.372 4.738 38.671 1.00 45.28 180 SER A CA 1
ATOM 1480 C C . SER A 1 180 ? -2.974 5.323 38.624 1.00 45.28 180 SER A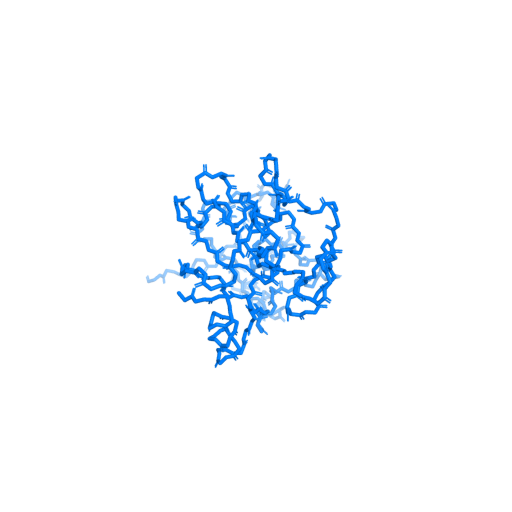 C 1
ATOM 1482 O O . SER A 1 180 ? -2.255 5.130 37.648 1.00 45.28 180 SER A O 1
ATOM 1484 N N . THR A 1 181 ? -2.604 6.073 39.655 1.00 38.31 181 THR A N 1
ATOM 1485 C CA . THR A 1 181 ? -1.229 6.533 39.859 1.00 38.31 181 THR A CA 1
ATOM 1486 C C . THR A 1 181 ? -0.259 5.364 39.669 1.00 38.31 181 THR A C 1
ATOM 1488 O O . THR A 1 181 ? -0.466 4.310 40.279 1.00 38.31 181 THR A O 1
ATOM 1491 N N . LEU A 1 182 ? 0.762 5.554 38.824 1.00 41.19 182 LEU A N 1
ATOM 1492 C CA . LEU A 1 182 ? 2.024 4.816 38.940 1.00 41.19 182 LEU A CA 1
ATOM 1493 C C . LEU A 1 182 ? 2.558 4.917 40.376 1.00 41.19 182 LEU A C 1
ATOM 1495 O O . LEU A 1 182 ? 2.398 6.005 40.980 1.00 41.19 182 LEU A O 1
#

Secondary structure (DSSP, 8-state):
--HHHHHHHHHHTT-EEPP--SHHHHHHHHHH-TT-EEEEEEE-TTSTT--EETT-PPP-GGG--BPTT----TTS---EEEEEGGGTTEEEEE-TTS--EE-EE---SS------GGGT-EEETTEEE----SS---HHHHHHHHHHTT--SPP--SHHHHHHHHHH-TT-----------

Foldseek 3Di:
DFLVVQQVVLVVVVWGFDDDDDPVSQLVQLVPQAQFKAFGQWFQVVHPPDIDGVVRDDDDPVRAFADVCPPPCVVVAQGTWMFGNVRSRGIYGHRSRDDGHTDIDDDDPDPQPDEPVVVQWDDDGSDTDHDDDPDDDDLVVQQVVCVVVVHGFADDDDPVSVVVVVVVDPPPDDDHGPDDDD

InterPro domains:
  IPR001304 C-type lectin-like [PF00059] (1-106)
  IPR001304 C-type lectin-like [PF00059] (136-179)
  IPR001304 C-type lectin-like [PS50041] (1-105)
  IPR001304 C-type lectin-like [PS50041] (124-182)
  IPR001304 C-type lectin-like [SM00034] (2-105)
  IPR016186 C-type lectin-like/link domain superfamily [G3DSA:3.10.100.10] (1-110)
  IPR016186 C-type lectin-like/link domain superfamily [G3DSA:3.10.100.10] (115-182)
  IPR016187 C-type lectin fold [SSF56436] (1-112)
  IPR016187 C-type lectin fold [SSF56436] (116-180)
  IPR018378 C-type lectin, conserved site [PS00615] (80-104)
  IPR050111 C-type lectin and snaclec domain-containing protein [PTHR22803] (2-112)

Mean predicted aligned error: 10.88 Å

pLDDT: mean 91.6, std 9.88, range [38.31, 98.88]

Organism: NCBI:txid175788